Protein AF-B4QE42-F1 (afdb_monomer_lite)

Foldseek 3Di:
DPPLDDPVVVVCLVVQLLVQLVVVCVQCVPPPDPQRVDSVVSSVCSVCLLCVHPVNVDPPPCVPPDPVVVVSSVVSNVNSVVVNVVVVVSVVVVVPDDDDDDDQADPVSVVVVPAAEDEDCVVDVPPNPDPDDPLVCLLPPDLRHHYDDAPLSVVLQCQLAVQPPDRSDDDHNDDPDDDDDDDDDDPPPPCPVVVVVVVVVCVVVCVVVVVSVVVSVVCVVVVSGHRDDDPPPPDPDDCVVCVVVVVCVVVVVVVVVVVVVVVVVVVVVVVVVVVVVVPPDDDD

Structure (mmCIF, N/CA/C/O backbone):
data_AF-B4QE42-F1
#
_entry.id   AF-B4QE42-F1
#
loop_
_atom_site.group_PDB
_atom_site.id
_atom_site.type_symbol
_atom_site.label_atom_id
_atom_site.label_alt_id
_atom_site.label_comp_id
_atom_site.label_asym_id
_atom_site.label_entity_id
_atom_site.label_seq_id
_atom_site.pdbx_PDB_ins_code
_atom_site.Cartn_x
_atom_site.Cartn_y
_atom_site.Cartn_z
_atom_site.occupancy
_ato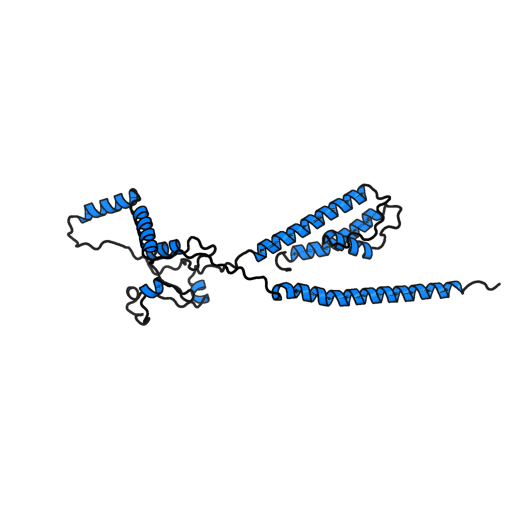m_site.B_iso_or_equiv
_atom_site.auth_seq_id
_atom_site.auth_comp_id
_atom_site.auth_asym_id
_atom_site.auth_atom_id
_atom_site.pdbx_PDB_model_num
ATOM 1 N N . MET A 1 1 ? -15.748 -1.601 9.351 1.00 65.06 1 MET A N 1
ATOM 2 C CA . MET A 1 1 ? -16.157 -1.458 10.772 1.00 65.06 1 MET A CA 1
ATOM 3 C C . MET A 1 1 ? -15.520 -2.477 11.722 1.00 65.06 1 MET A C 1
ATOM 5 O O . MET A 1 1 ? -14.708 -2.060 12.524 1.00 65.06 1 MET A O 1
ATOM 9 N N . VAL A 1 2 ? -15.825 -3.783 11.670 1.00 68.69 2 VAL A N 1
ATOM 10 C CA . VAL A 1 2 ? -15.310 -4.759 12.677 1.00 68.69 2 VAL A CA 1
ATOM 11 C C . VAL A 1 2 ? -13.941 -5.361 12.311 1.00 68.69 2 VAL A C 1
ATOM 13 O O . VAL A 1 2 ? -13.172 -5.766 13.180 1.00 68.69 2 VAL A O 1
ATOM 16 N N . TRP A 1 3 ? -13.638 -5.381 11.014 1.00 66.69 3 TRP A N 1
ATOM 17 C CA . TRP A 1 3 ? -12.450 -5.975 10.394 1.00 66.69 3 TRP A CA 1
ATOM 18 C C . TRP A 1 3 ? -11.070 -5.432 10.814 1.00 66.69 3 TRP A C 1
ATOM 20 O O . TRP A 1 3 ? -10.131 -6.226 10.776 1.00 66.69 3 TRP A O 1
ATOM 30 N N . PRO A 1 4 ? -10.895 -4.152 11.215 1.00 72.31 4 PRO A N 1
ATOM 31 C CA . PRO A 1 4 ? -9.574 -3.638 11.588 1.00 72.31 4 PRO A CA 1
ATOM 32 C C . PRO A 1 4 ? -8.968 -4.355 12.800 1.00 72.31 4 PRO A C 1
ATOM 34 O O . PRO A 1 4 ? -7.752 -4.473 12.902 1.00 72.31 4 PRO A O 1
ATOM 37 N N . LEU A 1 5 ? -9.805 -4.865 13.708 1.00 77.44 5 LEU A N 1
ATOM 38 C CA . LEU A 1 5 ? -9.355 -5.633 14.863 1.00 77.44 5 LEU A CA 1
ATOM 39 C C . LEU A 1 5 ? -9.473 -7.134 14.602 1.00 77.44 5 LEU A C 1
ATOM 41 O O . LEU A 1 5 ? -10.498 -7.639 14.143 1.00 77.44 5 LEU A O 1
ATOM 45 N N . SER A 1 6 ? -8.424 -7.865 14.977 1.00 82.25 6 SER A N 1
ATOM 46 C CA . SER A 1 6 ? -8.420 -9.323 14.906 1.00 82.25 6 SER A CA 1
ATOM 47 C C . SER A 1 6 ? -9.512 -9.931 15.788 1.00 82.25 6 SER A C 1
ATOM 49 O O . SER A 1 6 ? -9.833 -9.413 16.862 1.00 82.25 6 SER A O 1
ATOM 51 N N . LYS A 1 7 ? -10.038 -11.088 15.368 1.00 87.12 7 LYS A N 1
ATOM 52 C CA . LYS A 1 7 ? -11.064 -11.853 16.100 1.00 87.12 7 LYS A CA 1
ATOM 53 C C . LYS A 1 7 ? -10.670 -12.088 17.562 1.00 87.12 7 LYS A C 1
ATOM 55 O O . LYS A 1 7 ? -11.515 -11.990 18.443 1.00 87.12 7 LYS A O 1
ATOM 60 N N . TYR A 1 8 ? -9.381 -12.311 17.818 1.00 89.75 8 TYR A N 1
ATOM 61 C CA . TYR A 1 8 ? -8.851 -12.528 19.164 1.00 89.75 8 TYR A CA 1
ATOM 62 C C . TYR A 1 8 ? -8.999 -11.304 20.077 1.00 89.75 8 TYR A C 1
ATOM 64 O O . TYR A 1 8 ? -9.310 -11.444 21.258 1.00 89.75 8 TYR A O 1
ATOM 72 N N . ILE A 1 9 ? -8.829 -10.094 19.537 1.00 88.94 9 ILE A N 1
ATOM 73 C CA . ILE A 1 9 ? -8.960 -8.855 20.314 1.00 88.94 9 ILE A CA 1
ATOM 74 C C . ILE A 1 9 ? -10.418 -8.673 20.736 1.00 88.94 9 ILE A C 1
ATOM 76 O O . ILE A 1 9 ? -10.692 -8.407 21.904 1.00 88.94 9 ILE A O 1
ATOM 80 N N . TRP A 1 10 ? -11.359 -8.914 19.821 1.00 87.38 10 TRP A N 1
ATOM 81 C CA . TRP A 1 10 ? -12.788 -8.885 20.129 1.00 87.38 10 TRP A CA 1
ATOM 82 C C . TRP A 1 10 ? -13.184 -9.916 21.188 1.00 87.38 10 TRP A C 1
ATOM 84 O O . TRP A 1 10 ? -13.912 -9.580 22.123 1.00 87.38 10 TRP A O 1
ATOM 94 N N . THR A 1 11 ? -12.666 -11.146 21.104 1.00 89.88 11 THR A N 1
ATOM 95 C CA . THR A 1 11 ? -12.919 -12.161 22.139 1.00 89.88 11 THR A CA 1
ATOM 96 C C . THR A 1 11 ? -12.327 -11.766 23.490 1.00 89.88 11 THR A C 1
ATOM 98 O O . THR A 1 11 ? -12.979 -11.955 24.516 1.00 89.88 11 THR A O 1
ATOM 101 N N . CYS A 1 12 ? -11.137 -11.158 23.508 1.00 90.62 12 CYS A N 1
ATOM 102 C CA . CYS A 1 12 ? -10.515 -10.658 24.732 1.00 90.62 12 CYS A CA 1
ATOM 103 C C . CYS A 1 12 ? -11.299 -9.491 25.342 1.00 90.62 12 CYS A C 1
ATOM 105 O O . CYS A 1 12 ? -11.458 -9.457 26.557 1.00 90.62 12 CYS A O 1
ATOM 107 N N . LEU A 1 13 ? -11.826 -8.566 24.533 1.00 88.94 13 LEU A N 1
ATOM 108 C CA . LEU A 1 13 ? -12.678 -7.475 25.018 1.00 88.94 13 LEU A CA 1
ATOM 109 C C . LEU A 1 13 ? -13.973 -8.017 25.628 1.00 88.94 13 LEU A C 1
ATOM 111 O O . LEU A 1 13 ? -14.342 -7.625 26.734 1.00 88.94 13 LEU A O 1
ATOM 115 N N . PHE A 1 14 ? -14.623 -8.968 24.953 1.00 90.44 14 PHE A N 1
ATOM 116 C CA . PHE A 1 14 ? -15.838 -9.603 25.456 1.00 90.44 14 PHE A CA 1
ATOM 117 C C . PHE A 1 14 ? -15.589 -10.328 26.785 1.00 90.44 14 PHE A C 1
ATOM 119 O O . PHE A 1 14 ? -16.249 -10.025 27.775 1.00 90.44 14 PHE A O 1
ATOM 126 N N . LEU A 1 15 ? -14.587 -11.208 26.862 1.00 92.25 15 LEU A N 1
ATOM 127 C CA . LEU A 1 15 ? -14.216 -11.887 28.112 1.00 92.25 15 LEU A CA 1
ATOM 128 C C . LEU A 1 15 ? -13.753 -10.894 29.194 1.00 92.25 15 LEU A C 1
ATOM 130 O O . LEU A 1 15 ? -14.085 -11.047 30.372 1.00 92.25 15 LEU A O 1
ATOM 134 N N . GLY A 1 16 ? -13.053 -9.835 28.785 1.00 90.19 16 GLY A N 1
ATOM 135 C CA . GLY 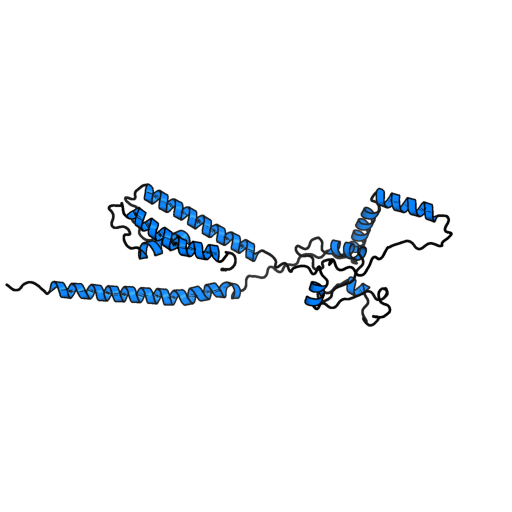A 1 16 ? -12.593 -8.743 29.634 1.00 90.19 16 GLY A CA 1
ATOM 136 C C . GLY A 1 16 ? -13.733 -8.015 30.345 1.00 90.19 16 GLY A C 1
ATOM 137 O O . GLY A 1 16 ? -13.598 -7.707 31.527 1.00 90.19 16 GLY A O 1
ATOM 138 N N . THR A 1 17 ? -14.883 -7.810 29.693 1.00 90.50 17 THR A N 1
ATOM 139 C CA . THR A 1 17 ? -16.051 -7.178 30.343 1.00 90.50 17 THR A CA 1
ATOM 140 C C . THR A 1 17 ? -16.559 -7.983 31.542 1.00 90.50 17 THR A C 1
ATOM 142 O O . THR A 1 17 ? -16.811 -7.409 32.605 1.00 90.50 17 THR A O 1
ATOM 145 N N . PHE A 1 18 ? -16.630 -9.314 31.432 1.00 91.62 18 PHE A N 1
ATOM 146 C CA . PHE A 1 18 ? -17.050 -10.178 32.539 1.00 91.62 18 PHE A CA 1
ATOM 147 C C . PHE A 1 18 ? -16.004 -10.233 33.651 1.00 91.62 18 PHE A C 1
ATOM 149 O O . PHE A 1 18 ? -16.362 -10.231 34.832 1.00 91.62 18 PHE A O 1
ATOM 156 N N . TYR A 1 19 ? -14.722 -10.240 33.283 1.00 91.50 19 TYR A N 1
ATOM 157 C CA . TYR A 1 19 ? -13.616 -10.194 34.234 1.00 91.50 19 TYR A CA 1
ATOM 158 C C . TYR A 1 19 ? -13.615 -8.890 35.043 1.00 91.50 19 TYR A C 1
ATOM 160 O O . TYR A 1 19 ? -13.584 -8.922 36.274 1.00 91.50 19 TYR A O 1
ATOM 168 N N . VAL A 1 20 ? -13.748 -7.738 34.379 1.00 89.88 20 VAL A N 1
ATOM 169 C CA . VAL A 1 20 ? -13.838 -6.431 35.046 1.00 89.88 20 VAL A CA 1
ATOM 170 C C . VAL A 1 20 ? -15.084 -6.353 35.932 1.00 89.88 20 VAL A C 1
ATOM 172 O O . VAL A 1 20 ? -14.999 -5.846 37.048 1.00 89.88 20 VAL A O 1
ATOM 175 N N . ALA A 1 21 ? -16.218 -6.921 35.513 1.00 88.31 21 ALA A N 1
ATOM 176 C CA . ALA A 1 21 ? -17.418 -6.992 36.348 1.00 88.31 21 ALA A CA 1
ATOM 177 C C . ALA A 1 21 ? -17.213 -7.818 37.636 1.00 88.31 21 ALA A C 1
ATOM 179 O O . ALA A 1 21 ? -17.718 -7.446 38.703 1.00 88.31 21 ALA A O 1
ATOM 180 N N . LEU A 1 22 ? -16.451 -8.919 37.563 1.00 89.06 22 LEU A N 1
ATOM 181 C CA . LEU A 1 22 ? -16.055 -9.708 38.736 1.00 89.06 22 LEU A CA 1
ATOM 182 C C . LEU A 1 22 ? -15.102 -8.926 39.647 1.00 89.06 22 LEU A C 1
ATOM 184 O O . LEU A 1 22 ? -15.300 -8.908 40.863 1.00 89.06 22 LEU A O 1
ATOM 188 N N . LEU A 1 23 ? -14.117 -8.229 39.075 1.00 87.50 23 LEU A N 1
ATOM 189 C CA . LEU A 1 23 ? -13.201 -7.382 39.839 1.00 87.50 23 LEU A CA 1
ATOM 190 C C . LEU A 1 23 ? -13.931 -6.234 40.535 1.00 87.50 23 LEU A C 1
ATOM 192 O O . LEU A 1 23 ? -13.692 -5.998 41.716 1.00 87.50 23 LEU A O 1
ATOM 196 N N . LEU A 1 24 ? -14.872 -5.574 39.856 1.00 84.19 24 LEU A N 1
ATOM 197 C CA . LEU A 1 24 ? -15.718 -4.542 40.457 1.00 84.19 24 LEU A CA 1
ATOM 198 C C . LEU A 1 24 ? -16.484 -5.097 41.662 1.00 84.19 24 LEU A C 1
ATOM 200 O O . LEU A 1 24 ? -16.503 -4.463 42.715 1.00 84.19 24 LEU A O 1
ATOM 204 N N . ARG A 1 25 ? -17.034 -6.313 41.561 1.00 84.19 25 ARG A N 1
ATOM 205 C CA . ARG A 1 25 ? -17.691 -6.980 42.696 1.00 84.19 25 ARG A CA 1
ATOM 206 C C . ARG A 1 25 ? -16.722 -7.243 43.854 1.00 84.19 25 ARG A C 1
ATOM 208 O O . ARG A 1 25 ? -17.103 -7.049 45.004 1.00 84.19 25 ARG A O 1
ATOM 215 N N . TYR A 1 26 ? -15.492 -7.669 43.570 1.00 84.12 26 TYR A N 1
ATOM 216 C CA . TYR A 1 26 ? -14.469 -7.917 44.592 1.00 84.12 26 TYR A CA 1
ATOM 217 C C . TYR A 1 26 ? -13.996 -6.627 45.278 1.00 84.12 26 TYR A C 1
ATOM 219 O O . TYR A 1 26 ? -13.806 -6.594 46.492 1.00 84.12 26 TYR A O 1
ATOM 227 N N . VAL A 1 27 ? -13.839 -5.549 44.511 1.00 81.38 27 VAL A N 1
ATOM 228 C CA . VAL A 1 27 ? -13.402 -4.239 45.007 1.00 81.38 27 VAL A CA 1
ATOM 229 C C . VAL A 1 27 ? -14.448 -3.626 45.944 1.00 81.38 27 VAL A C 1
ATOM 231 O O . VAL A 1 27 ? -14.083 -3.166 47.024 1.00 81.38 27 VAL A O 1
ATOM 234 N N . HIS A 1 28 ? -15.736 -3.709 45.595 1.00 77.62 28 HIS A N 1
ATOM 235 C CA . HIS A 1 28 ? -16.829 -3.180 46.425 1.00 77.62 28 HIS A CA 1
ATOM 236 C C . HIS A 1 28 ? -17.250 -4.130 47.561 1.00 77.62 28 HIS A C 1
ATOM 238 O O . HIS A 1 28 ? -18.004 -3.726 48.439 1.00 77.62 28 HIS A O 1
ATOM 244 N N . TRP A 1 29 ? -16.751 -5.375 47.607 1.00 74.38 29 TRP A N 1
ATOM 245 C CA . TRP A 1 29 ? -17.082 -6.339 48.672 1.00 74.38 29 TRP A CA 1
ATOM 246 C C . TRP A 1 29 ? -16.715 -5.841 50.076 1.00 74.38 29 TRP A C 1
ATOM 248 O O . TRP A 1 29 ? -17.353 -6.216 51.056 1.00 74.38 29 TRP A O 1
ATOM 258 N N . ARG A 1 30 ? -15.669 -5.014 50.176 1.00 68.69 30 ARG A N 1
ATOM 259 C CA . ARG A 1 30 ? -15.129 -4.520 51.449 1.00 68.69 30 ARG A CA 1
ATOM 260 C C . ARG A 1 30 ? -15.650 -3.131 51.827 1.00 68.69 30 ARG A C 1
ATOM 262 O O . ARG A 1 30 ? -15.284 -2.628 52.885 1.00 68.69 30 ARG A O 1
ATOM 269 N N . GLU A 1 31 ? -16.467 -2.509 50.979 1.00 69.94 31 GLU A N 1
ATOM 270 C CA . GLU A 1 31 ? -17.030 -1.190 51.257 1.00 69.94 31 GLU A CA 1
ATOM 271 C C . GLU A 1 31 ? -18.352 -1.312 52.036 1.00 69.94 31 GLU A C 1
ATOM 273 O O . GLU A 1 31 ? -19.200 -2.134 51.691 1.00 69.94 31 GLU A O 1
ATOM 278 N N . PRO A 1 32 ? -18.569 -0.485 53.077 1.00 57.84 32 PRO A N 1
ATOM 279 C CA . PRO A 1 32 ? -19.779 -0.534 53.904 1.00 57.84 32 PRO A CA 1
ATOM 280 C C . PRO A 1 32 ? -21.029 0.024 53.196 1.00 57.84 32 PRO A C 1
ATOM 282 O O . PRO A 1 32 ? -22.126 -0.011 53.749 1.00 57.84 32 PRO A O 1
ATOM 285 N N . GLY A 1 33 ? -20.887 0.561 51.980 1.00 59.06 33 GLY A N 1
ATOM 286 C CA . GLY A 1 33 ? -21.998 1.066 51.182 1.00 59.06 33 GLY A CA 1
ATOM 287 C C . GLY A 1 33 ? -22.659 -0.033 50.349 1.00 59.06 33 GLY A C 1
ATOM 288 O O . GLY A 1 33 ? -21.985 -0.800 49.674 1.00 59.06 33 GLY A O 1
ATOM 289 N N . ASN A 1 34 ? -23.994 -0.033 50.273 1.00 55.81 34 ASN A N 1
ATOM 290 C CA . ASN A 1 34 ? -24.806 -0.875 49.368 1.00 55.81 34 ASN A CA 1
ATOM 291 C C . ASN A 1 34 ? -24.538 -0.648 47.856 1.00 55.81 34 ASN A C 1
ATOM 293 O O . ASN A 1 34 ? -25.311 -1.085 46.995 1.00 55.81 34 ASN A O 1
ATOM 297 N N . ALA A 1 35 ? -23.476 0.072 47.501 1.00 54.91 35 ALA A N 1
ATOM 298 C CA . ALA A 1 35 ? -23.105 0.361 46.135 1.00 54.91 35 ALA A CA 1
ATOM 299 C C . ALA A 1 35 ? -22.540 -0.912 45.488 1.00 54.91 35 ALA A C 1
ATOM 301 O O . ALA A 1 35 ? -21.374 -1.245 45.643 1.00 54.91 35 ALA A O 1
ATOM 302 N N . THR A 1 36 ? -23.386 -1.586 44.701 1.00 59.50 36 THR A N 1
ATOM 303 C CA . THR A 1 36 ? -23.008 -2.553 43.646 1.00 59.50 36 THR A CA 1
ATOM 304 C C . THR A 1 36 ? -22.785 -4.029 44.024 1.00 59.50 36 THR A C 1
ATOM 306 O O . THR A 1 36 ? -21.959 -4.728 43.439 1.00 59.50 36 THR A O 1
ATOM 309 N N . ARG A 1 37 ? -23.621 -4.594 44.908 1.00 62.56 37 ARG A N 1
ATOM 310 C CA . ARG A 1 37 ? -23.616 -6.058 45.147 1.00 62.56 37 ARG A CA 1
ATOM 311 C C . ARG A 1 37 ? -24.111 -6.891 43.946 1.00 62.56 37 ARG A C 1
ATOM 313 O O . ARG A 1 37 ? -23.815 -8.082 43.868 1.00 62.56 37 ARG A O 1
ATOM 320 N N . SER A 1 38 ? -24.865 -6.287 43.019 1.00 76.81 38 SER A N 1
ATOM 321 C CA . SER A 1 38 ? -25.423 -6.983 41.849 1.00 76.81 38 SER A CA 1
ATOM 322 C C . SER A 1 38 ? -24.408 -7.121 40.715 1.00 76.81 38 SER A C 1
ATOM 324 O O . SER A 1 38 ? -23.911 -6.126 40.190 1.00 76.81 38 SER A O 1
ATOM 326 N N . TYR A 1 39 ? -24.164 -8.361 40.287 1.00 81.12 39 TYR A N 1
ATOM 327 C CA . TYR A 1 39 ? -23.252 -8.673 39.187 1.00 81.12 39 TYR A CA 1
ATOM 328 C C . TYR A 1 39 ? -23.705 -8.075 37.846 1.00 81.12 39 TYR A C 1
ATOM 330 O O . TYR A 1 39 ? -22.889 -7.514 37.124 1.00 81.12 39 TYR A O 1
ATOM 338 N N . THR A 1 40 ? -25.004 -8.115 37.534 1.00 83.38 40 THR A N 1
ATOM 339 C CA . THR A 1 40 ? -25.542 -7.611 36.254 1.00 83.38 40 THR A CA 1
ATOM 340 C C . THR A 1 40 ? -25.305 -6.115 36.075 1.00 83.38 40 THR A C 1
ATOM 342 O O . THR A 1 40 ? -24.963 -5.652 34.989 1.00 83.38 40 THR A O 1
ATOM 345 N N . ARG A 1 41 ? -25.405 -5.355 37.169 1.00 80.69 41 ARG A N 1
ATOM 346 C CA . ARG A 1 41 ? -25.133 -3.917 37.169 1.00 80.69 41 ARG A CA 1
ATOM 347 C C . ARG A 1 41 ? -23.646 -3.633 36.950 1.00 80.69 41 ARG A C 1
ATOM 349 O O . ARG A 1 41 ? -23.307 -2.706 36.224 1.00 80.69 41 ARG A O 1
ATOM 356 N N . ASN A 1 42 ? -22.771 -4.471 37.504 1.00 85.25 42 ASN A N 1
ATOM 357 C CA . ASN A 1 42 ? -21.324 -4.361 37.306 1.00 85.25 42 ASN A CA 1
ATOM 358 C C . ASN A 1 42 ? -20.903 -4.699 35.877 1.00 85.25 42 ASN A C 1
ATOM 360 O O . ASN A 1 42 ? -19.965 -4.087 35.381 1.00 85.25 42 ASN A O 1
ATOM 364 N N . VAL A 1 43 ? -21.610 -5.608 35.197 1.00 87.88 43 VAL A N 1
ATOM 365 C CA . VAL A 1 43 ? -21.394 -5.884 33.766 1.00 87.88 43 VAL A CA 1
ATOM 366 C C . VAL A 1 43 ? -21.733 -4.658 32.916 1.00 87.88 43 VAL A C 1
ATOM 368 O O . VAL A 1 43 ? -20.928 -4.266 32.077 1.00 87.88 43 VAL A O 1
ATOM 371 N N . LEU A 1 44 ? -22.867 -3.999 33.175 1.00 85.75 44 LEU A N 1
ATOM 372 C CA . LEU A 1 44 ? -23.238 -2.747 32.498 1.00 85.75 44 LEU A CA 1
ATOM 373 C C . LEU A 1 44 ? -22.203 -1.637 32.728 1.00 85.75 44 LEU A C 1
ATOM 375 O O . LEU A 1 44 ? -21.791 -0.974 31.778 1.00 85.75 44 LEU A O 1
ATOM 379 N N . HIS A 1 45 ? -21.735 -1.472 33.968 1.00 82.94 45 HIS A N 1
ATOM 380 C CA . HIS A 1 45 ? -20.685 -0.503 34.292 1.00 82.94 45 HIS A CA 1
ATOM 381 C C . HIS A 1 45 ? -19.349 -0.837 33.611 1.00 82.94 45 HIS A C 1
ATOM 383 O O . HIS A 1 45 ? -18.713 0.054 33.052 1.00 82.94 45 HIS A O 1
ATOM 389 N N . ALA A 1 46 ? -18.936 -2.108 33.619 1.00 87.31 46 ALA A N 1
ATOM 390 C CA . ALA A 1 46 ? -17.716 -2.557 32.956 1.00 87.31 46 ALA A CA 1
ATOM 391 C C . ALA A 1 46 ? -17.775 -2.309 31.442 1.00 87.31 46 ALA A C 1
ATOM 393 O O . ALA A 1 46 ? -16.818 -1.791 30.875 1.00 87.31 46 ALA A O 1
ATOM 394 N N . MET A 1 47 ? -18.912 -2.612 30.806 1.00 87.88 47 MET A N 1
ATOM 395 C CA . MET A 1 47 ? -19.137 -2.345 29.385 1.00 87.88 47 MET A CA 1
ATOM 396 C C . MET A 1 47 ? -19.052 -0.846 29.074 1.00 87.88 47 MET A C 1
ATOM 398 O O . MET A 1 47 ? -18.335 -0.444 28.161 1.00 87.88 47 MET A O 1
ATOM 402 N N . ALA A 1 48 ? -19.732 -0.010 29.865 1.00 86.06 48 ALA A N 1
ATOM 403 C CA . ALA A 1 48 ? -19.761 1.434 29.651 1.00 86.06 48 ALA A CA 1
ATOM 404 C C . ALA A 1 48 ? -18.373 2.085 29.773 1.00 86.06 48 ALA A C 1
ATOM 406 O O . ALA A 1 48 ? -18.061 2.983 28.990 1.00 86.06 48 ALA A O 1
ATOM 407 N N . LEU A 1 49 ? -17.556 1.623 30.728 1.00 84.62 49 LEU A N 1
ATOM 408 C CA . LEU A 1 49 ? -16.191 2.107 30.959 1.00 84.62 49 LEU A CA 1
ATOM 409 C C . LEU A 1 49 ? -15.214 1.624 29.883 1.00 84.62 49 LEU A C 1
ATOM 411 O O . LEU A 1 49 ? -14.432 2.420 29.369 1.00 84.62 49 LEU A O 1
ATOM 415 N N . LEU A 1 50 ? -15.276 0.340 29.516 1.00 85.75 50 LEU A N 1
ATOM 416 C CA . LEU A 1 50 ? -14.388 -0.238 28.504 1.00 85.75 50 LEU A CA 1
ATOM 417 C C . LEU A 1 50 ? -14.644 0.336 27.108 1.00 85.75 50 LEU A C 1
ATOM 419 O O . LEU A 1 50 ? -13.694 0.557 26.366 1.00 85.75 50 LEU A O 1
ATOM 423 N N . MET A 1 51 ? -15.907 0.607 26.767 1.00 83.88 51 MET A N 1
ATOM 424 C CA . MET A 1 51 ? -16.291 1.214 25.486 1.00 83.88 51 MET A CA 1
ATOM 425 C C . MET A 1 51 ? -16.220 2.748 25.486 1.00 83.88 51 MET A C 1
ATOM 427 O O . MET A 1 51 ? -16.621 3.362 24.501 1.00 83.88 51 MET A O 1
ATOM 431 N N . PHE A 1 52 ? -15.776 3.370 26.587 1.00 83.88 52 PHE A N 1
ATOM 432 C CA . PHE A 1 52 ? -15.713 4.827 26.740 1.00 83.88 52 PHE A CA 1
ATOM 433 C C . PHE A 1 52 ? -17.039 5.533 26.373 1.00 83.88 52 PHE A C 1
ATOM 435 O O . PHE A 1 52 ? -17.076 6.560 25.698 1.00 83.88 52 PHE A O 1
ATOM 442 N N . SER A 1 53 ? -18.167 4.943 26.781 1.00 81.12 53 SER A N 1
ATOM 443 C CA . SER A 1 53 ? -19.499 5.429 26.404 1.00 81.12 53 SER A CA 1
ATOM 444 C C . SER A 1 53 ? -19.955 6.616 27.263 1.00 81.12 53 SER A C 1
ATOM 446 O O . SER A 1 53 ? -19.644 6.700 28.453 1.00 81.12 53 SER A O 1
ATOM 448 N N . ALA A 1 54 ? -20.797 7.490 26.698 1.00 66.31 54 ALA A N 1
ATOM 449 C CA . ALA A 1 54 ? -21.382 8.638 27.406 1.00 66.31 54 ALA A CA 1
ATOM 450 C C . ALA A 1 54 ? -22.236 8.251 28.637 1.00 66.31 54 ALA A C 1
ATOM 452 O O . ALA A 1 54 ? -22.448 9.067 29.533 1.00 66.31 54 ALA A O 1
ATOM 453 N N . ASN A 1 55 ? -22.670 6.988 28.732 1.00 67.06 55 ASN A N 1
ATOM 454 C CA . ASN A 1 55 ? -23.431 6.450 29.865 1.00 67.06 55 ASN A CA 1
ATOM 455 C C . ASN A 1 55 ? -22.565 6.116 31.097 1.00 67.06 55 ASN A C 1
ATOM 457 O O . ASN A 1 55 ? -23.061 5.535 32.064 1.00 67.06 55 ASN A O 1
ATOM 461 N N . MET A 1 56 ? -21.285 6.508 31.109 1.00 63.69 56 MET A N 1
ATOM 462 C CA . MET A 1 56 ? -20.399 6.369 32.270 1.00 63.69 56 MET A CA 1
ATOM 463 C C . MET A 1 56 ? -20.926 7.087 33.531 1.00 63.69 56 MET A C 1
ATOM 465 O O . MET A 1 56 ? -20.583 6.692 34.642 1.00 63.69 56 MET A O 1
ATOM 469 N N . ASN A 1 57 ? -21.810 8.083 33.391 1.00 58.97 57 ASN A N 1
ATOM 470 C CA . ASN A 1 57 ? -22.377 8.863 34.503 1.00 58.97 57 ASN A CA 1
ATOM 471 C C . ASN A 1 57 ? -23.462 8.128 35.327 1.00 58.97 57 ASN A C 1
ATOM 473 O O . ASN A 1 57 ? -24.285 8.742 36.008 1.00 58.97 57 ASN A O 1
ATOM 477 N N . MET A 1 58 ? -23.522 6.800 35.261 1.00 59.03 58 MET A N 1
ATOM 478 C CA . MET A 1 58 ? -24.466 6.038 36.067 1.00 59.03 58 MET A CA 1
ATOM 479 C C . MET A 1 58 ? -24.139 6.245 37.551 1.00 59.03 58 MET A C 1
ATOM 481 O O . MET A 1 58 ? -22.991 6.093 37.954 1.00 59.03 58 MET A O 1
ATOM 485 N N . SER A 1 59 ? -25.153 6.620 38.339 1.00 54.88 59 SER A N 1
ATOM 486 C CA . SER A 1 59 ? -25.090 7.220 39.682 1.00 54.88 59 SER A CA 1
ATOM 487 C C . SER A 1 59 ? -24.373 6.381 40.758 1.00 54.88 59 SER A C 1
ATOM 489 O O . SER A 1 59 ? -24.973 5.944 41.748 1.00 54.88 59 SER A O 1
ATOM 491 N N . VAL A 1 60 ? -23.082 6.127 40.592 1.00 61.22 60 VAL A N 1
ATOM 492 C CA . VAL A 1 60 ? -22.216 5.624 41.648 1.00 61.22 60 VAL A CA 1
ATOM 493 C C . VAL A 1 60 ? -21.905 6.837 42.509 1.00 61.22 60 VAL A C 1
ATOM 495 O O . VAL A 1 60 ? -21.153 7.727 42.126 1.00 61.22 60 VAL A O 1
ATOM 498 N N . LYS A 1 61 ? -22.553 6.927 43.670 1.00 58.72 61 LYS A N 1
ATOM 499 C CA . LYS A 1 61 ? -22.251 7.972 44.649 1.00 58.72 61 LYS A CA 1
ATOM 500 C C . LYS A 1 61 ? -20.873 7.672 45.253 1.00 58.72 61 LYS A C 1
ATOM 502 O O . LYS A 1 61 ? -20.803 7.106 46.338 1.00 58.72 61 LYS A O 1
ATOM 507 N N . LEU A 1 62 ? -19.786 8.075 44.587 1.00 62.97 62 LEU A N 1
ATOM 508 C CA . LEU A 1 62 ? -18.400 7.994 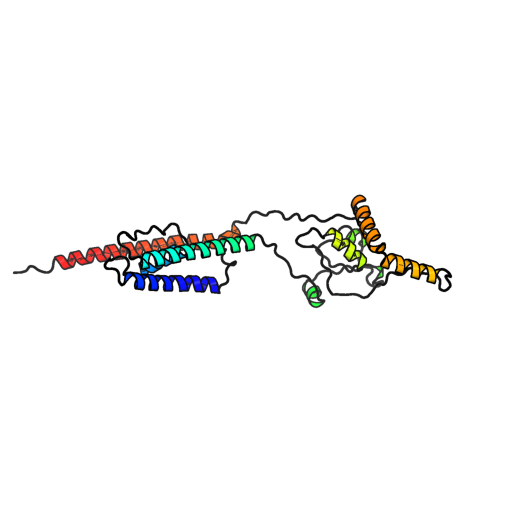45.090 1.00 62.97 62 LEU A CA 1
ATOM 509 C C . LEU A 1 62 ? -18.126 8.970 46.259 1.00 62.97 62 LEU A C 1
ATOM 511 O O . LEU A 1 62 ? -16.996 9.386 46.488 1.00 62.97 62 LEU A O 1
ATOM 515 N N . LYS A 1 63 ? -19.153 9.354 47.028 1.00 57.12 63 LYS A N 1
ATOM 516 C CA . LYS A 1 63 ? -19.060 10.398 48.059 1.00 57.12 63 LYS A CA 1
ATOM 517 C C . LYS A 1 63 ? -18.176 9.983 49.249 1.00 57.12 63 LYS A C 1
ATOM 519 O O . LYS A 1 63 ? -17.650 10.849 49.933 1.00 57.12 63 LYS A O 1
ATOM 524 N N . HIS A 1 64 ? -17.990 8.674 49.453 1.00 61.97 64 HIS A N 1
ATOM 525 C CA . HIS A 1 64 ? -17.121 8.079 50.479 1.00 61.97 64 HIS A CA 1
ATOM 526 C C . HIS A 1 64 ? -16.360 6.851 49.937 1.00 61.97 64 HIS A C 1
ATOM 528 O O . HIS A 1 64 ? -16.341 5.801 50.574 1.00 61.97 64 HIS A O 1
ATOM 534 N N . ALA A 1 65 ? -15.800 6.947 48.728 1.00 69.19 65 ALA A N 1
ATOM 535 C CA . ALA A 1 65 ? -15.065 5.836 48.120 1.00 69.19 65 ALA A CA 1
ATOM 536 C C . ALA A 1 65 ? -13.649 5.702 48.704 1.00 69.19 65 ALA A C 1
ATOM 538 O O . ALA A 1 65 ? -12.964 6.700 48.940 1.00 69.19 65 ALA A O 1
ATOM 539 N N . SER A 1 66 ? -13.186 4.465 48.903 1.00 78.62 66 SER A N 1
ATOM 540 C CA . SER A 1 66 ? -11.790 4.216 49.277 1.00 78.62 66 SER A CA 1
ATOM 541 C C . SER A 1 66 ? -10.843 4.629 48.141 1.00 78.62 66 SER A C 1
ATOM 543 O O . SER A 1 66 ? -11.163 4.462 46.962 1.00 78.62 66 SER A O 1
ATOM 545 N N . ILE A 1 67 ? -9.632 5.089 48.477 1.00 81.94 67 ILE A N 1
ATOM 546 C CA . ILE A 1 67 ? -8.573 5.432 47.505 1.00 81.94 67 ILE A CA 1
ATOM 547 C C . ILE A 1 67 ? -8.341 4.288 46.504 1.00 81.94 67 ILE A C 1
ATOM 549 O O . ILE A 1 67 ? -8.156 4.529 45.313 1.00 81.94 67 ILE A O 1
ATOM 553 N N . ARG A 1 68 ? -8.430 3.032 46.961 1.00 82.50 68 ARG A N 1
ATOM 554 C CA . ARG A 1 68 ? -8.305 1.843 46.105 1.00 82.50 68 ARG A CA 1
ATOM 555 C C . ARG A 1 68 ? -9.336 1.820 44.973 1.00 82.50 68 ARG A C 1
ATOM 557 O O . ARG A 1 68 ? -9.003 1.442 43.854 1.00 82.50 68 ARG A O 1
ATOM 564 N N . VAL A 1 69 ? -10.576 2.199 45.269 1.00 81.50 69 VAL A N 1
ATOM 565 C CA . VAL A 1 69 ? -11.683 2.212 44.305 1.00 81.50 69 VAL A CA 1
ATOM 566 C C . VAL A 1 69 ? -11.485 3.333 43.297 1.00 81.50 69 VAL A C 1
ATOM 568 O O . VAL A 1 69 ? -11.618 3.101 42.099 1.00 81.50 69 VAL A O 1
ATOM 571 N N . ILE A 1 70 ? -11.062 4.510 43.764 1.00 82.81 70 ILE A N 1
ATOM 572 C CA . ILE A 1 70 ? -10.735 5.648 42.899 1.00 82.81 70 ILE A CA 1
ATOM 573 C C . ILE A 1 70 ? -9.615 5.271 41.922 1.00 82.81 70 ILE A C 1
ATOM 575 O O . ILE A 1 70 ? -9.801 5.423 40.720 1.00 82.81 70 ILE A O 1
ATOM 579 N N . ILE A 1 71 ? -8.504 4.705 42.409 1.00 87.25 71 ILE A N 1
ATOM 580 C CA . ILE A 1 71 ? -7.386 4.256 41.559 1.00 87.25 71 ILE A CA 1
ATOM 581 C C . ILE A 1 71 ? -7.846 3.199 40.545 1.00 87.25 71 ILE A C 1
ATOM 583 O O . ILE A 1 71 ? -7.447 3.223 39.385 1.00 87.25 71 ILE A O 1
ATOM 587 N N . PHE A 1 72 ? -8.699 2.262 40.959 1.00 88.00 72 PHE A N 1
ATOM 588 C CA . PHE A 1 72 ? -9.197 1.228 40.056 1.00 88.00 72 PHE A CA 1
ATOM 589 C C . PHE A 1 72 ? -10.061 1.809 38.926 1.00 88.00 72 PHE A C 1
ATOM 591 O O . PHE A 1 72 ? -9.863 1.465 37.760 1.00 88.00 72 PHE A O 1
ATOM 598 N N . TYR A 1 73 ? -10.984 2.721 39.247 1.00 85.31 73 TYR A N 1
ATOM 599 C CA . TYR A 1 73 ? -11.811 3.387 38.241 1.00 85.31 73 TYR A CA 1
ATOM 600 C C . TYR A 1 73 ? -10.996 4.311 37.325 1.00 85.31 73 TYR A C 1
ATOM 602 O O . TYR A 1 73 ? -11.271 4.342 36.127 1.00 85.31 73 TYR A O 1
ATOM 610 N N . THR A 1 74 ? -9.978 5.018 37.833 1.00 86.38 74 THR A N 1
ATOM 611 C CA . THR A 1 74 ? -9.112 5.857 36.985 1.00 86.38 74 THR A CA 1
ATOM 612 C C . THR A 1 74 ? -8.273 5.017 36.024 1.00 86.38 74 THR A C 1
ATOM 614 O O . THR A 1 74 ? -8.182 5.363 34.848 1.00 86.38 74 THR A O 1
ATOM 617 N N . LEU A 1 75 ? -7.727 3.880 36.471 1.00 90.25 75 LEU A N 1
ATOM 618 C CA . LEU A 1 75 ? -7.015 2.944 35.595 1.00 90.25 75 LEU A CA 1
ATOM 619 C C . LEU A 1 75 ? -7.931 2.364 34.512 1.00 90.25 75 LEU A C 1
ATOM 621 O O . LEU A 1 75 ? -7.543 2.322 33.346 1.00 90.25 75 LEU A O 1
ATOM 625 N N . LEU A 1 76 ? -9.156 1.960 34.870 1.00 88.50 76 LEU A N 1
ATOM 626 C CA . LEU A 1 76 ? -10.140 1.476 33.896 1.00 88.50 76 LEU A CA 1
ATOM 627 C C . LEU A 1 76 ? -10.528 2.548 32.877 1.00 88.50 76 LEU A C 1
ATOM 629 O O . LEU A 1 76 ? -10.663 2.240 31.696 1.00 88.50 76 LEU A O 1
ATOM 633 N N . TYR A 1 77 ? -10.679 3.796 33.319 1.00 87.69 77 TYR A N 1
ATOM 634 C CA . TYR A 1 77 ? -10.972 4.922 32.438 1.00 87.69 77 TYR A CA 1
ATOM 635 C C . TYR A 1 77 ? -9.838 5.175 31.437 1.00 87.69 77 TYR A C 1
ATOM 637 O O . TYR A 1 77 ? -10.086 5.262 30.235 1.00 87.69 77 TYR A O 1
ATOM 645 N N . ILE A 1 78 ? -8.587 5.226 31.912 1.00 91.06 78 ILE A N 1
ATOM 646 C CA . ILE A 1 78 ? -7.405 5.382 31.049 1.00 91.06 78 ILE A CA 1
ATOM 647 C C . ILE A 1 78 ? -7.318 4.217 30.056 1.00 91.06 78 ILE A C 1
ATOM 649 O O . ILE A 1 78 ? -7.067 4.429 28.871 1.00 91.06 78 ILE A O 1
ATOM 653 N N . PHE A 1 79 ? -7.574 2.990 30.510 1.00 91.06 79 PHE A N 1
ATOM 654 C CA . PHE A 1 79 ? -7.566 1.813 29.648 1.00 91.06 79 PHE A CA 1
ATOM 655 C C . PHE A 1 79 ? -8.647 1.874 28.556 1.00 91.06 79 PHE A C 1
ATOM 657 O O . PHE A 1 79 ? -8.336 1.661 27.384 1.00 91.06 79 PHE A O 1
ATOM 664 N N . GLY A 1 80 ? -9.890 2.229 28.905 1.00 90.00 80 GLY A N 1
ATOM 665 C CA . GLY A 1 80 ? -10.977 2.422 27.936 1.00 90.00 80 GLY A CA 1
ATOM 666 C C . GLY A 1 80 ? -10.676 3.530 26.919 1.00 90.00 80 GLY A C 1
ATOM 667 O O . GLY A 1 80 ? -10.931 3.366 25.722 1.00 90.00 80 GLY A O 1
ATOM 668 N N . PHE A 1 81 ? -10.049 4.626 27.364 1.00 90.88 81 PHE A N 1
ATOM 669 C CA . PHE A 1 81 ? -9.585 5.703 26.487 1.00 90.88 81 PHE A CA 1
ATOM 670 C C . PHE A 1 81 ? -8.536 5.214 25.478 1.00 90.88 81 PHE A C 1
ATOM 672 O O . PHE A 1 81 ? -8.667 5.473 24.280 1.00 90.88 81 PHE A O 1
ATOM 679 N N . ILE A 1 82 ? -7.517 4.479 25.936 1.00 92.56 82 ILE A N 1
ATOM 680 C CA . ILE A 1 82 ? -6.462 3.940 25.063 1.00 92.56 82 ILE A CA 1
ATOM 681 C C . ILE A 1 82 ? -7.057 2.970 24.038 1.00 92.56 82 ILE A C 1
ATOM 683 O O . ILE A 1 82 ? -6.762 3.093 22.851 1.00 92.56 82 ILE A O 1
ATOM 687 N N . LEU A 1 83 ? -7.923 2.046 24.466 1.00 89.88 83 LEU A N 1
ATOM 688 C CA . LEU A 1 83 ? -8.568 1.081 23.570 1.00 89.88 83 LEU A CA 1
ATOM 689 C C . LEU A 1 83 ? -9.396 1.759 22.474 1.00 89.88 83 LEU A C 1
ATOM 691 O O . LEU A 1 83 ? -9.303 1.381 21.306 1.00 89.88 83 LEU A O 1
ATOM 695 N N . THR A 1 84 ? -10.178 2.776 22.839 1.00 89.56 84 THR A N 1
ATOM 696 C CA . THR A 1 84 ? -11.041 3.493 21.891 1.00 89.56 84 THR A CA 1
ATOM 697 C C . THR A 1 84 ? -10.213 4.268 20.865 1.00 89.56 84 THR A C 1
ATOM 699 O O . THR A 1 84 ? -10.481 4.182 19.666 1.00 89.56 84 THR A O 1
ATOM 702 N N . ASN A 1 85 ? -9.159 4.961 21.309 1.00 90.88 85 ASN A N 1
ATOM 703 C CA . ASN A 1 85 ? -8.245 5.669 20.407 1.00 90.88 85 ASN A CA 1
ATOM 704 C C . ASN A 1 85 ? -7.458 4.712 19.507 1.00 90.88 85 ASN A C 1
ATOM 706 O O . ASN A 1 85 ? -7.274 4.993 18.325 1.00 90.88 85 ASN A O 1
ATOM 710 N N . TYR A 1 86 ? -7.026 3.570 20.044 1.00 90.56 86 TYR A N 1
ATOM 711 C CA . TYR A 1 86 ? -6.342 2.539 19.271 1.00 90.56 86 TYR A CA 1
ATOM 712 C C . TYR A 1 86 ? -7.238 1.997 18.154 1.00 90.56 86 TYR A C 1
ATOM 714 O O . TYR A 1 86 ? -6.813 1.939 17.001 1.00 90.56 86 TYR A O 1
ATOM 722 N N . HIS A 1 87 ? -8.494 1.665 18.471 1.00 88.12 87 HIS A N 1
ATOM 723 C CA . HIS A 1 87 ? -9.463 1.220 17.472 1.00 88.12 87 HIS A CA 1
ATOM 724 C C . HIS A 1 87 ? -9.705 2.287 16.399 1.00 88.12 87 HIS A C 1
ATOM 726 O O . HIS A 1 87 ? -9.659 1.972 15.212 1.00 88.12 87 HIS A O 1
ATOM 732 N N . LEU A 1 88 ? -9.930 3.542 16.803 1.00 89.00 88 LEU A N 1
ATOM 733 C CA . LEU A 1 88 ? -10.193 4.634 15.867 1.00 89.00 88 LEU A CA 1
ATOM 734 C C . LEU A 1 88 ? -9.009 4.863 14.919 1.00 89.00 88 LEU A C 1
ATOM 736 O O . LEU A 1 88 ? -9.208 4.922 13.711 1.00 89.00 88 LEU A O 1
ATOM 740 N N . SER A 1 89 ? -7.786 4.922 15.452 1.00 90.81 89 SER A N 1
ATOM 741 C CA . SER A 1 89 ? -6.560 5.098 14.663 1.00 90.81 89 SER A CA 1
ATOM 742 C C . SER A 1 89 ? -6.311 3.933 13.699 1.00 90.81 89 SER A C 1
ATOM 744 O O . SER A 1 89 ? -5.952 4.124 12.539 1.00 90.81 89 SER A O 1
ATOM 746 N N . HIS A 1 90 ? -6.553 2.699 14.143 1.00 89.00 90 HIS A N 1
ATOM 747 C CA . HIS A 1 90 ? -6.388 1.536 13.276 1.00 89.00 90 HIS A CA 1
ATOM 748 C C . HIS A 1 90 ? -7.474 1.462 12.191 1.00 89.00 90 HIS A C 1
ATOM 750 O O . HIS A 1 90 ? -7.208 0.989 11.087 1.00 89.00 90 HIS A O 1
ATOM 756 N N . MET A 1 91 ? -8.693 1.928 12.481 1.00 86.69 91 MET A N 1
ATOM 757 C CA . MET A 1 91 ? -9.762 2.033 11.489 1.00 86.69 91 MET A CA 1
ATOM 758 C C . MET A 1 91 ? -9.414 3.071 10.419 1.00 86.69 91 MET A C 1
ATOM 760 O O . MET A 1 91 ? -9.474 2.751 9.238 1.00 86.69 91 MET A O 1
ATOM 764 N N . THR A 1 92 ? -8.969 4.270 10.812 1.00 86.75 92 THR A N 1
ATOM 765 C CA . THR A 1 92 ? -8.590 5.313 9.846 1.00 86.75 92 THR A CA 1
ATOM 766 C C . THR A 1 92 ? -7.407 4.887 8.984 1.00 86.75 92 THR A C 1
ATOM 768 O O . THR A 1 92 ? -7.428 5.099 7.777 1.00 86.75 92 THR A O 1
ATOM 771 N N . ALA A 1 93 ? -6.399 4.231 9.565 1.00 87.25 93 ALA A N 1
ATOM 772 C CA . ALA A 1 93 ? -5.271 3.698 8.804 1.00 87.25 93 ALA A CA 1
ATOM 773 C C . ALA A 1 93 ? -5.692 2.592 7.824 1.00 87.25 93 ALA A C 1
ATOM 775 O O . ALA A 1 93 ? -5.155 2.513 6.720 1.00 87.25 93 ALA A O 1
ATOM 776 N N . PHE A 1 94 ? -6.642 1.739 8.217 1.00 84.56 94 PHE A N 1
ATOM 777 C CA . PHE A 1 94 ? -7.183 0.698 7.346 1.00 84.56 94 PHE A CA 1
ATOM 778 C C . PHE A 1 94 ? -7.948 1.298 6.161 1.00 84.56 94 PHE A C 1
ATOM 780 O O . PHE A 1 94 ? -7.733 0.867 5.032 1.00 84.56 94 PHE A O 1
ATOM 787 N N . ASP A 1 95 ? -8.774 2.315 6.410 1.00 81.94 95 ASP A N 1
ATOM 788 C CA . ASP A 1 95 ? -9.588 2.966 5.378 1.00 81.94 95 ASP A CA 1
ATOM 789 C C . ASP A 1 95 ? -8.743 3.837 4.425 1.00 81.94 95 ASP A C 1
ATOM 791 O O . ASP A 1 95 ? -9.079 3.976 3.254 1.00 81.94 95 ASP A O 1
ATOM 795 N N . MET A 1 96 ? -7.617 4.384 4.897 1.00 81.12 96 MET A N 1
ATOM 796 C CA . MET A 1 96 ? -6.681 5.174 4.080 1.00 81.12 96 MET A CA 1
ATOM 797 C C . MET A 1 96 ? -5.705 4.320 3.263 1.00 81.12 96 MET A C 1
ATOM 799 O O . MET A 1 96 ? -4.972 4.851 2.426 1.00 81.12 96 MET A O 1
ATOM 803 N N . LYS A 1 97 ? -5.630 3.009 3.517 1.00 76.06 97 LYS A N 1
ATOM 804 C CA . LYS A 1 97 ? -4.663 2.147 2.841 1.00 76.06 97 LYS A CA 1
ATOM 805 C C . LYS A 1 97 ? -5.171 1.793 1.436 1.00 76.06 97 LYS A C 1
ATOM 807 O O . LYS A 1 97 ? -6.194 1.117 1.327 1.00 76.06 97 LYS A O 1
ATOM 812 N N . PRO A 1 98 ? -4.436 2.135 0.364 1.00 72.62 98 PRO A N 1
ATOM 813 C CA . PRO A 1 98 ? -4.790 1.677 -0.972 1.00 72.62 98 PRO A CA 1
ATOM 814 C C . PRO A 1 98 ? -4.694 0.147 -1.064 1.00 72.62 98 PRO A C 1
ATOM 816 O O . PRO A 1 98 ? -3.839 -0.502 -0.445 1.00 72.62 98 PRO A O 1
ATOM 819 N N . VAL A 1 99 ? -5.599 -0.446 -1.840 1.00 72.12 99 VAL A N 1
ATOM 820 C CA . VAL A 1 99 ? -5.658 -1.897 -2.031 1.00 72.12 99 VAL A CA 1
ATOM 821 C C . VAL A 1 99 ? -4.595 -2.308 -3.047 1.00 72.12 99 VAL A C 1
ATOM 823 O O . VAL A 1 99 ? -4.812 -2.278 -4.255 1.00 72.12 99 VAL A O 1
ATOM 826 N N . PHE A 1 100 ? -3.433 -2.720 -2.547 1.00 74.94 100 PHE A N 1
ATOM 827 C CA . PHE A 1 100 ? -2.376 -3.261 -3.396 1.00 74.94 100 PHE A CA 1
ATOM 828 C C . PHE A 1 100 ? -2.697 -4.696 -3.822 1.00 74.94 100 PHE A C 1
ATOM 830 O O . PHE A 1 100 ? -2.918 -5.579 -2.989 1.00 74.94 100 PHE A O 1
ATOM 837 N N . LEU A 1 101 ? -2.674 -4.935 -5.132 1.00 77.44 101 LEU A N 1
ATOM 838 C CA . LEU A 1 101 ? -2.705 -6.278 -5.701 1.00 77.44 101 LEU A CA 1
ATOM 839 C C . LEU A 1 101 ? -1.303 -6.888 -5.643 1.00 77.44 101 LEU A C 1
ATOM 841 O O . LEU A 1 101 ? -0.296 -6.189 -5.762 1.00 77.44 101 LEU A O 1
ATOM 845 N N . ARG A 1 102 ? -1.231 -8.209 -5.466 1.00 83.06 102 ARG A N 1
ATOM 846 C CA . ARG A 1 102 ? 0.043 -8.927 -5.542 1.00 83.06 102 ARG A CA 1
ATOM 847 C C . ARG A 1 102 ? 0.574 -8.854 -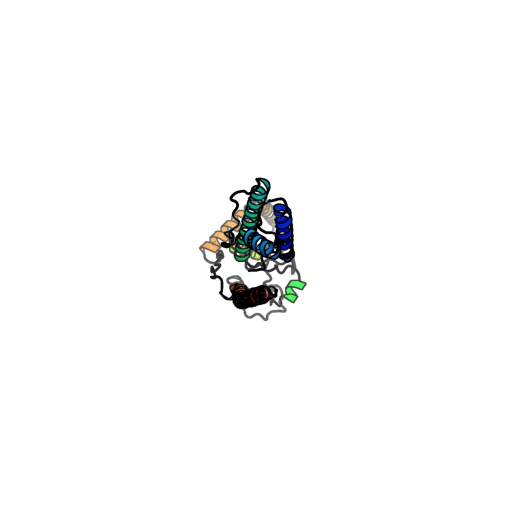6.985 1.00 83.06 102 ARG A C 1
ATOM 849 O O . ARG A 1 102 ? -0.196 -9.151 -7.898 1.00 83.06 102 ARG A O 1
ATOM 856 N N . PRO A 1 103 ? 1.853 -8.496 -7.204 1.00 85.44 103 PRO A N 1
ATOM 857 C CA . PRO A 1 103 ? 2.430 -8.470 -8.544 1.00 85.44 103 PRO A CA 1
ATOM 858 C C . PRO A 1 103 ? 2.504 -9.879 -9.149 1.00 85.44 103 PRO A C 1
ATOM 860 O O . PRO A 1 103 ? 2.647 -10.873 -8.431 1.00 85.44 103 PRO A O 1
ATOM 863 N N . ILE A 1 104 ? 2.406 -9.949 -10.478 1.00 88.12 104 ILE A N 1
ATOM 864 C CA . ILE A 1 104 ? 2.514 -11.185 -11.259 1.00 88.12 104 ILE A CA 1
ATOM 865 C C . ILE A 1 104 ? 3.998 -11.441 -11.529 1.00 88.12 104 ILE A C 1
ATOM 867 O O . ILE A 1 104 ? 4.578 -10.846 -12.434 1.00 88.12 104 ILE A O 1
ATOM 871 N N . ASP A 1 105 ? 4.616 -12.318 -10.740 1.00 90.12 105 ASP A N 1
ATOM 872 C CA . ASP A 1 105 ? 6.055 -12.592 -10.848 1.00 90.12 105 ASP A CA 1
ATOM 873 C C . ASP A 1 105 ? 6.359 -13.888 -11.600 1.00 90.12 105 ASP A C 1
ATOM 875 O O . ASP A 1 105 ? 7.396 -13.985 -12.257 1.00 90.12 105 ASP A O 1
ATOM 879 N N . THR A 1 106 ? 5.493 -14.896 -11.472 1.00 91.31 106 THR A N 1
ATOM 880 C CA . THR A 1 106 ? 5.757 -16.256 -11.956 1.00 91.31 106 THR A CA 1
ATOM 881 C C . THR A 1 106 ? 4.913 -16.618 -13.174 1.00 91.31 106 THR A C 1
ATOM 883 O O . THR A 1 106 ? 3.837 -16.064 -13.398 1.00 91.31 106 THR A O 1
ATOM 886 N N . TRP A 1 107 ? 5.371 -17.613 -13.940 1.00 87.44 107 TRP A N 1
ATOM 887 C CA . TRP A 1 107 ? 4.601 -18.187 -15.048 1.00 87.44 107 TRP A CA 1
ATOM 888 C C . TRP A 1 107 ? 3.235 -18.710 -14.607 1.00 87.44 107 TRP A C 1
ATOM 890 O O . TRP A 1 107 ? 2.247 -18.508 -15.309 1.00 87.44 107 TRP A O 1
ATOM 900 N N . SER A 1 108 ? 3.160 -19.334 -13.428 1.00 89.75 108 SER A N 1
ATOM 901 C CA . SER A 1 108 ? 1.888 -19.753 -12.845 1.00 89.75 108 SER A CA 1
ATOM 902 C C . SER A 1 108 ? 0.970 -18.555 -12.630 1.00 89.75 108 SER A C 1
ATOM 904 O O . SER A 1 108 ? -0.158 -18.575 -13.116 1.00 89.75 108 SER A O 1
ATOM 906 N N . ASP A 1 109 ? 1.450 -17.486 -11.990 1.00 90.06 109 ASP A N 1
ATOM 907 C CA . ASP A 1 109 ? 0.627 -16.297 -11.733 1.00 90.06 109 ASP A CA 1
ATOM 908 C C . ASP A 1 109 ? 0.107 -15.686 -13.043 1.00 90.06 109 ASP A C 1
ATOM 910 O O . ASP A 1 109 ? -1.059 -15.300 -13.130 1.00 90.06 109 ASP A O 1
ATOM 914 N N . LEU A 1 110 ? 0.941 -15.667 -14.090 1.00 87.12 110 LEU A N 1
ATOM 915 C CA . LEU A 1 110 ? 0.568 -15.159 -15.408 1.00 87.12 110 LEU A CA 1
ATOM 916 C C . LEU A 1 110 ? -0.545 -16.005 -16.048 1.00 87.12 110 LEU A C 1
ATOM 918 O O . LEU A 1 110 ? -1.540 -15.453 -16.515 1.00 87.12 110 LEU A O 1
ATOM 922 N N . ILE A 1 111 ? -0.438 -17.335 -15.997 1.00 87.81 111 ILE A N 1
ATOM 923 C CA . ILE A 1 111 ? -1.471 -18.251 -16.511 1.00 87.81 111 ILE A CA 1
ATOM 924 C C . ILE A 1 111 ? -2.777 -18.104 -15.716 1.00 87.81 111 ILE A C 1
ATOM 926 O O . ILE A 1 111 ? -3.861 -18.028 -16.299 1.00 87.81 111 ILE A O 1
ATOM 930 N N . HIS A 1 112 ? -2.685 -18.008 -14.387 1.00 91.12 112 HIS A N 1
ATOM 931 C CA . HIS A 1 112 ? -3.839 -17.822 -13.506 1.00 91.12 112 HIS A CA 1
ATOM 932 C C . HIS A 1 112 ? -4.538 -16.474 -13.732 1.00 91.12 112 HIS A C 1
ATOM 934 O O . HIS A 1 112 ? -5.765 -16.407 -13.646 1.00 91.12 112 HIS A O 1
ATOM 940 N N . SER A 1 113 ? -3.782 -15.425 -14.069 1.00 85.25 113 SER A N 1
ATOM 941 C CA . SER A 1 113 ? -4.323 -14.091 -14.354 1.00 85.25 113 SER A CA 1
ATOM 942 C C . SER A 1 113 ? -5.166 -14.025 -15.634 1.00 85.25 113 SER A C 1
ATOM 944 O O . SER A 1 113 ? -5.981 -13.115 -15.775 1.00 85.25 113 SER A O 1
ATOM 946 N N . ARG A 1 114 ? -4.993 -14.984 -16.562 1.00 87.06 114 ARG A N 1
ATOM 947 C CA . ARG A 1 114 ? -5.639 -15.023 -17.891 1.00 87.06 114 ARG A CA 1
ATOM 948 C C . ARG A 1 114 ? -5.427 -13.749 -18.726 1.00 87.06 114 ARG A C 1
ATOM 950 O O . ARG A 1 114 ? -6.239 -13.443 -19.602 1.00 87.06 114 ARG A O 1
ATOM 957 N N . LEU A 1 115 ? -4.345 -13.012 -18.472 1.00 85.62 115 LEU A N 1
ATOM 958 C CA . LEU A 1 115 ? -3.969 -11.849 -19.270 1.00 85.62 115 LEU A CA 1
ATOM 959 C C . LEU A 1 115 ? -3.502 -12.281 -20.663 1.00 85.62 115 LEU A C 1
ATOM 961 O O . LEU A 1 115 ? -2.789 -13.271 -20.826 1.00 85.62 115 LEU A O 1
ATOM 965 N N . ARG A 1 116 ? -3.892 -11.512 -21.681 1.00 84.75 116 ARG A N 1
ATOM 966 C CA . ARG A 1 116 ? -3.401 -11.697 -23.050 1.00 84.75 116 ARG A CA 1
ATOM 967 C C . ARG A 1 116 ? -2.012 -11.076 -23.166 1.00 84.75 116 ARG A C 1
ATOM 969 O O . ARG A 1 116 ? -1.828 -9.923 -22.780 1.00 84.75 116 ARG A O 1
ATOM 976 N N . ILE A 1 117 ? -1.059 -11.840 -23.688 1.00 84.00 117 ILE A N 1
ATOM 977 C CA . ILE A 1 117 ? 0.333 -11.413 -23.839 1.00 84.00 117 ILE A CA 1
ATOM 978 C C . ILE A 1 117 ? 0.510 -10.800 -25.229 1.00 84.00 117 ILE A C 1
ATOM 980 O O . ILE A 1 117 ? 0.153 -11.418 -26.230 1.00 84.00 117 ILE A O 1
ATOM 984 N N . VAL A 1 118 ? 1.059 -9.592 -25.277 1.00 80.25 118 VAL A N 1
ATOM 985 C CA . VAL A 1 118 ? 1.451 -8.892 -26.498 1.00 80.25 118 VAL A CA 1
ATOM 986 C C . VAL A 1 118 ? 2.962 -8.998 -26.634 1.00 80.25 118 VAL A C 1
ATOM 988 O O . VAL A 1 118 ? 3.707 -8.609 -25.730 1.00 80.25 118 VAL A O 1
ATOM 991 N N . ILE A 1 119 ? 3.403 -9.529 -27.769 1.00 77.38 119 ILE A N 1
ATOM 992 C CA . ILE A 1 119 ? 4.812 -9.725 -28.102 1.00 77.38 119 ILE A CA 1
ATOM 993 C C . ILE A 1 119 ? 5.110 -8.916 -29.360 1.00 77.38 119 ILE A C 1
ATOM 995 O O . ILE A 1 119 ? 4.249 -8.776 -30.223 1.00 77.38 119 ILE A O 1
ATOM 999 N N . HIS A 1 120 ? 6.309 -8.348 -29.437 1.00 71.31 120 HIS A N 1
ATOM 1000 C CA . HIS A 1 120 ? 6.753 -7.612 -30.611 1.00 71.31 120 HIS A CA 1
ATOM 1001 C C . HIS A 1 120 ? 6.955 -8.551 -31.815 1.00 71.31 120 HIS A C 1
ATOM 1003 O O . HIS A 1 120 ? 7.570 -9.608 -31.672 1.00 71.31 120 HIS A O 1
ATOM 1009 N N . ASP A 1 121 ? 6.486 -8.138 -32.996 1.00 64.62 121 ASP A N 1
ATOM 1010 C CA . ASP A 1 121 ? 6.409 -8.982 -34.200 1.00 64.62 121 ASP A CA 1
ATOM 1011 C C . ASP A 1 121 ? 7.759 -9.560 -34.651 1.00 64.62 121 ASP A C 1
ATOM 1013 O O . ASP A 1 121 ? 7.811 -10.678 -35.150 1.00 64.62 121 ASP A O 1
ATOM 1017 N N . SER A 1 122 ? 8.868 -8.842 -34.437 1.00 62.78 122 SER A N 1
ATOM 1018 C CA . SER A 1 122 ? 10.204 -9.317 -34.839 1.00 62.78 122 SER A CA 1
ATOM 1019 C C . SER A 1 122 ? 10.780 -10.424 -33.948 1.00 62.78 122 SER A C 1
ATOM 1021 O O . SER A 1 122 ? 11.791 -11.025 -34.304 1.00 62.78 122 SER A O 1
ATOM 1023 N N . LEU A 1 123 ? 10.163 -10.706 -32.793 1.00 63.06 123 LEU A N 1
ATOM 1024 C CA . LEU A 1 123 ? 10.588 -11.787 -31.896 1.00 63.06 123 LEU A CA 1
ATOM 1025 C C . LEU A 1 123 ? 9.896 -13.119 -32.202 1.00 63.06 123 LEU A C 1
ATOM 1027 O O . LEU A 1 123 ? 10.394 -14.164 -31.789 1.00 63.06 123 LEU A O 1
ATOM 1031 N N . LEU A 1 124 ? 8.767 -13.099 -32.915 1.00 60.44 124 LEU A N 1
ATOM 1032 C CA . LEU A 1 124 ? 8.094 -14.297 -33.401 1.00 60.44 124 LEU A CA 1
ATOM 1033 C C . LEU A 1 124 ? 7.551 -14.042 -34.809 1.00 60.44 124 LEU A C 1
ATOM 1035 O O . LEU A 1 124 ? 6.387 -13.679 -34.973 1.00 60.44 124 LEU A O 1
ATOM 1039 N N . ASP A 1 125 ? 8.368 -14.340 -35.823 1.00 52.84 125 ASP A N 1
ATOM 1040 C CA . ASP A 1 125 ? 7.943 -14.360 -37.232 1.00 52.84 125 ASP A CA 1
ATOM 1041 C C . ASP A 1 125 ? 6.692 -15.249 -37.465 1.00 52.84 125 ASP A C 1
ATOM 1043 O O . ASP A 1 125 ? 5.951 -15.047 -38.430 1.00 52.84 125 ASP A O 1
ATOM 1047 N N . GLU A 1 126 ? 6.407 -16.197 -36.559 1.00 46.22 126 GLU A N 1
ATOM 1048 C CA . GLU A 1 126 ? 5.257 -17.112 -36.621 1.00 46.22 126 GLU A CA 1
ATOM 1049 C C . GLU A 1 126 ? 3.942 -16.578 -36.007 1.00 46.22 126 GLU A C 1
ATOM 1051 O O . GLU A 1 126 ? 2.883 -17.143 -36.273 1.00 46.22 126 GLU A O 1
ATOM 1056 N N . LEU A 1 127 ? 3.949 -15.480 -35.235 1.00 46.72 127 LEU A N 1
ATOM 1057 C CA . LEU A 1 127 ? 2.760 -14.953 -34.522 1.00 46.72 127 LEU A CA 1
ATOM 1058 C C . LEU A 1 127 ? 2.291 -13.583 -35.044 1.00 46.72 127 LEU A C 1
ATOM 1060 O O . LEU A 1 127 ? 1.773 -12.746 -34.310 1.00 46.72 127 LEU A O 1
ATOM 1064 N N . ARG A 1 128 ? 2.414 -13.407 -36.362 1.00 50.22 128 ARG A N 1
ATOM 1065 C CA . ARG A 1 128 ? 2.174 -12.203 -37.184 1.00 50.22 128 ARG A CA 1
ATOM 1066 C C . ARG A 1 128 ? 0.735 -11.641 -37.197 1.00 50.22 128 ARG A C 1
ATOM 1068 O O . ARG A 1 128 ? 0.349 -10.972 -38.151 1.00 50.22 128 ARG A O 1
ATOM 1075 N N . TRP A 1 129 ? -0.116 -12.012 -36.239 1.00 48.47 129 TRP A N 1
ATOM 1076 C CA . TRP A 1 129 ? -1.580 -11.875 -36.340 1.00 48.47 129 TRP A CA 1
ATOM 1077 C C . TRP A 1 129 ? -2.167 -10.752 -35.472 1.00 48.47 129 TRP A C 1
ATOM 1079 O O . TRP A 1 129 ? -3.387 -10.664 -35.338 1.00 48.47 129 TRP A O 1
ATOM 1089 N N . L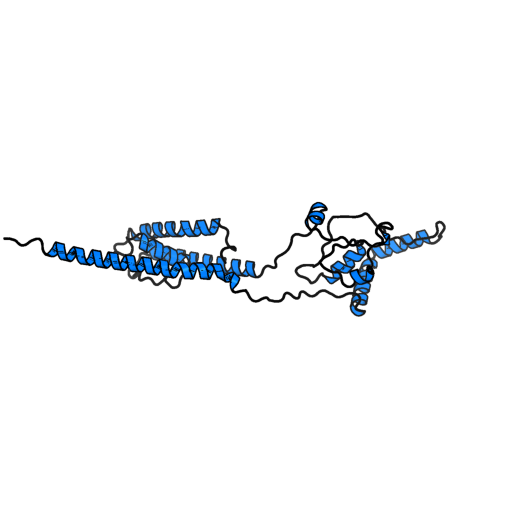EU A 1 130 ? -1.343 -9.881 -34.884 1.00 52.31 130 LEU A N 1
ATOM 1090 C CA . LEU A 1 130 ? -1.827 -8.696 -34.172 1.00 52.31 130 LEU A CA 1
ATOM 1091 C C . LEU A 1 130 ? -1.808 -7.481 -35.120 1.00 52.31 130 LEU A C 1
ATOM 1093 O O . LEU A 1 130 ? -0.736 -7.011 -35.480 1.00 52.31 130 LEU A O 1
ATOM 1097 N N . PRO A 1 131 ? -2.970 -6.942 -35.538 1.00 50.12 131 PRO A N 1
ATOM 1098 C CA . PRO A 1 131 ? -3.060 -5.835 -36.493 1.00 50.12 131 PRO A CA 1
ATOM 1099 C C . PRO A 1 131 ? -2.859 -4.470 -35.810 1.00 50.12 131 PRO A C 1
ATOM 1101 O O . PRO A 1 131 ? -3.609 -3.529 -36.064 1.00 50.12 131 PRO A O 1
ATOM 1104 N N . VAL A 1 132 ? -1.91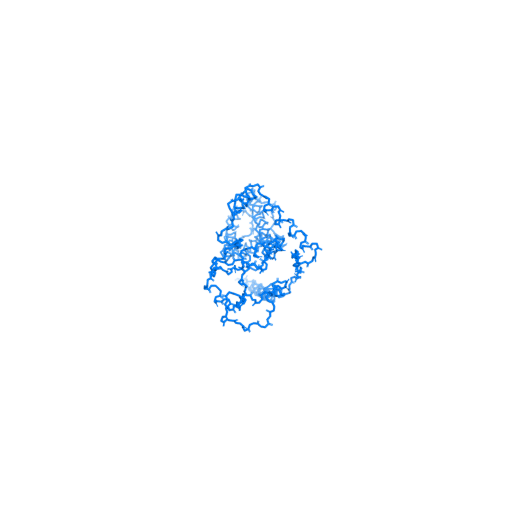9 -4.369 -34.867 1.00 58.06 132 VAL A N 1
ATOM 1105 C CA . VAL A 1 132 ? -1.748 -3.176 -34.031 1.00 58.06 132 VAL A CA 1
ATOM 1106 C C . VAL A 1 132 ? -0.288 -2.767 -34.027 1.00 58.06 132 VAL A C 1
ATOM 1108 O O . VAL A 1 132 ? 0.570 -3.553 -33.636 1.00 58.06 132 VAL A O 1
ATOM 1111 N N . ASP A 1 133 ? -0.024 -1.513 -34.395 1.00 68.25 133 ASP A N 1
ATOM 1112 C CA . ASP A 1 133 ? 1.295 -0.903 -34.269 1.00 68.25 133 ASP A CA 1
ATOM 1113 C C . ASP A 1 133 ? 1.784 -1.025 -32.821 1.00 68.25 133 ASP A C 1
ATOM 1115 O O . ASP A 1 133 ? 1.336 -0.305 -31.922 1.00 68.25 133 ASP A O 1
ATOM 1119 N N . TYR A 1 134 ? 2.729 -1.938 -32.587 1.00 68.50 134 TYR A N 1
ATOM 1120 C CA . TYR A 1 134 ? 3.326 -2.188 -31.273 1.00 68.50 134 TYR A CA 1
ATOM 1121 C C . TYR A 1 134 ? 3.842 -0.891 -30.627 1.00 68.50 134 TYR A C 1
ATOM 1123 O O . TYR A 1 134 ? 3.688 -0.682 -29.426 1.00 68.50 134 TYR A O 1
ATOM 1131 N N . GLN A 1 135 ? 4.387 0.023 -31.436 1.00 68.75 135 GLN A N 1
ATOM 1132 C CA . GLN A 1 135 ? 4.856 1.332 -30.977 1.00 68.75 135 GLN A CA 1
ATOM 1133 C C . GLN A 1 135 ? 3.718 2.249 -30.507 1.00 68.75 135 GLN A C 1
ATOM 1135 O O . GLN A 1 135 ? 3.860 2.910 -29.480 1.00 68.75 135 GLN A O 1
ATOM 1140 N N . ALA A 1 136 ? 2.578 2.261 -31.201 1.00 73.31 136 ALA A N 1
ATOM 1141 C CA . ALA A 1 136 ? 1.412 3.037 -30.781 1.00 73.31 136 ALA A CA 1
ATOM 1142 C C . ALA A 1 136 ? 0.802 2.468 -29.490 1.00 73.31 136 ALA A C 1
ATOM 1144 O O . ALA A 1 136 ? 0.411 3.213 -28.593 1.00 73.31 136 ALA A O 1
ATOM 1145 N N . LEU A 1 137 ? 0.790 1.139 -29.358 1.00 74.38 137 LEU A N 1
ATOM 1146 C CA . LEU A 1 137 ? 0.309 0.463 -28.158 1.00 74.38 137 LEU A CA 1
ATOM 1147 C C . LEU A 1 137 ? 1.221 0.708 -26.948 1.00 74.38 137 LEU A C 1
ATOM 1149 O O . LEU A 1 137 ? 0.732 0.854 -25.833 1.00 74.38 137 LEU A O 1
ATOM 1153 N N . LEU A 1 138 ? 2.534 0.790 -27.164 1.00 73.88 138 LEU A N 1
ATOM 1154 C CA . LEU A 1 138 ? 3.497 1.172 -26.135 1.00 73.88 138 LEU A CA 1
ATOM 1155 C C . LEU A 1 138 ? 3.402 2.657 -25.754 1.00 73.88 138 LEU A C 1
ATOM 1157 O O . LEU A 1 138 ? 3.656 2.995 -24.603 1.00 73.88 138 LEU A O 1
ATOM 1161 N N . ALA A 1 139 ? 3.011 3.546 -26.671 1.00 74.88 139 ALA A N 1
ATOM 1162 C CA . ALA A 1 139 ? 2.799 4.959 -26.348 1.00 74.88 139 ALA A CA 1
ATOM 1163 C C . ALA A 1 139 ? 1.612 5.169 -25.385 1.00 74.88 139 ALA A C 1
ATOM 1165 O O . ALA A 1 139 ? 1.642 6.068 -24.545 1.00 74.88 139 ALA A O 1
ATOM 1166 N N . SER A 1 140 ? 0.583 4.320 -25.468 1.00 78.50 140 SER A N 1
ATOM 1167 C CA . SER A 1 140 ? -0.554 4.310 -24.542 1.00 78.50 140 SER A CA 1
ATOM 1168 C C . SER A 1 140 ? -0.927 2.875 -24.133 1.00 78.50 140 SER A C 1
ATOM 1170 O O . SER A 1 140 ? -1.885 2.308 -24.674 1.00 78.50 140 SER A O 1
ATOM 1172 N N . PRO A 1 141 ? -0.187 2.266 -23.188 1.00 80.12 141 PRO A N 1
ATOM 1173 C CA . PRO A 1 141 ? -0.379 0.868 -22.828 1.00 80.12 141 PRO A CA 1
ATOM 1174 C C . PRO A 1 141 ? -1.674 0.675 -22.035 1.00 80.12 141 PRO A C 1
ATOM 1176 O O . PRO A 1 141 ? -1.977 1.406 -21.089 1.00 80.12 141 PRO A O 1
ATOM 1179 N N . SER A 1 142 ? -2.442 -0.347 -22.409 1.00 83.44 142 SER A N 1
ATOM 1180 C CA . SER A 1 142 ? -3.664 -0.737 -21.709 1.00 83.44 142 SER A CA 1
ATOM 1181 C C . SER A 1 142 ? -3.353 -1.710 -20.573 1.00 83.44 142 SER A C 1
ATOM 1183 O O . SER A 1 142 ? -2.539 -2.617 -20.711 1.00 83.44 142 SER A O 1
ATOM 1185 N N . ARG A 1 143 ? -4.076 -1.585 -19.457 1.00 84.62 143 ARG A N 1
ATOM 1186 C CA . ARG A 1 143 ? -3.932 -2.459 -18.277 1.00 84.62 143 ARG A CA 1
ATOM 1187 C C . ARG A 1 143 ? -4.508 -3.868 -18.474 1.00 84.62 143 ARG A C 1
ATOM 1189 O O . ARG A 1 143 ? -4.335 -4.724 -17.616 1.00 84.62 143 ARG A O 1
ATOM 1196 N N . SER A 1 144 ? -5.216 -4.113 -19.577 1.00 84.88 144 SER A N 1
ATOM 1197 C CA . SER A 1 144 ? -5.842 -5.410 -19.876 1.00 84.88 144 SER A CA 1
ATOM 1198 C C . SER A 1 144 ? -4.893 -6.433 -20.512 1.00 84.88 144 SER A C 1
ATOM 1200 O O . SER A 1 144 ? -5.302 -7.568 -20.756 1.00 84.88 144 SER A O 1
ATOM 1202 N N . TYR A 1 145 ? -3.658 -6.034 -20.824 1.00 86.50 145 TYR A N 1
ATOM 1203 C CA . TYR A 1 145 ? -2.678 -6.853 -21.534 1.00 86.50 145 TYR A CA 1
ATOM 1204 C C . TYR A 1 145 ? -1.359 -6.921 -20.763 1.00 86.50 145 TYR A C 1
ATOM 1206 O O . TYR A 1 145 ? -0.990 -5.988 -20.051 1.00 86.50 145 TYR A O 1
ATOM 1214 N N . ALA A 1 146 ? -0.644 -8.030 -20.931 1.00 88.00 146 ALA A N 1
ATOM 1215 C CA . ALA A 1 146 ? 0.745 -8.165 -20.516 1.00 88.00 146 ALA A CA 1
ATOM 1216 C C . ALA A 1 146 ? 1.655 -7.882 -21.716 1.00 88.00 146 ALA A C 1
ATOM 1218 O O . ALA A 1 146 ? 1.367 -8.335 -22.821 1.00 88.00 146 ALA A O 1
ATOM 1219 N N . TYR A 1 147 ? 2.753 -7.159 -21.507 1.00 86.50 147 TYR A N 1
ATOM 1220 C CA . TYR A 1 147 ? 3.654 -6.734 -22.578 1.00 86.50 147 TYR A CA 1
ATOM 1221 C C . TYR A 1 147 ? 5.023 -7.383 -22.425 1.00 86.50 147 TYR A C 1
ATOM 1223 O O . TYR A 1 147 ? 5.618 -7.330 -21.348 1.00 86.50 147 TYR A O 1
ATOM 1231 N N . VAL A 1 148 ? 5.539 -7.953 -23.511 1.00 85.56 148 VAL A N 1
ATOM 1232 C CA . VAL A 1 148 ? 6.931 -8.400 -23.580 1.00 85.56 148 VAL A CA 1
ATOM 1233 C C . VAL A 1 148 ? 7.779 -7.247 -24.092 1.00 85.56 148 VAL A C 1
ATOM 1235 O O . VAL A 1 148 ? 7.694 -6.876 -25.258 1.00 85.56 148 VAL A O 1
ATOM 1238 N N . VAL A 1 149 ? 8.587 -6.678 -23.203 1.00 85.31 149 VAL A N 1
ATOM 1239 C CA . VAL A 1 149 ? 9.447 -5.519 -23.474 1.00 85.31 149 VAL A CA 1
ATOM 1240 C C . VAL A 1 149 ? 10.903 -5.852 -23.169 1.00 85.31 149 VAL A C 1
ATOM 1242 O O . VAL A 1 149 ? 11.200 -6.733 -22.362 1.00 85.31 149 VAL A O 1
ATOM 1245 N N . THR A 1 150 ? 11.824 -5.125 -23.797 1.00 85.69 150 THR A N 1
ATOM 1246 C CA . THR A 1 150 ? 13.243 -5.172 -23.430 1.00 85.69 150 THR A CA 1
ATOM 1247 C C . THR A 1 150 ? 13.476 -4.459 -22.097 1.00 85.69 150 THR A C 1
ATOM 1249 O O . THR A 1 150 ? 12.670 -3.630 -21.665 1.00 85.69 150 THR A O 1
ATOM 1252 N N . GLN A 1 151 ? 14.603 -4.754 -21.446 1.00 86.44 151 GLN A N 1
ATOM 1253 C CA . GLN A 1 151 ? 14.960 -4.124 -20.174 1.00 86.44 151 GLN A CA 1
ATOM 1254 C C . GLN A 1 151 ? 15.079 -2.596 -20.293 1.00 86.44 151 GLN A C 1
ATOM 1256 O O . GLN A 1 151 ? 14.577 -1.885 -19.427 1.00 86.44 151 GLN A O 1
ATOM 1261 N N . ASP A 1 152 ? 15.663 -2.094 -21.381 1.00 85.75 152 ASP A N 1
ATOM 1262 C CA . ASP A 1 152 ? 15.812 -0.652 -21.620 1.00 85.75 152 ASP A CA 1
ATOM 1263 C C . ASP A 1 152 ? 14.452 0.039 -21.795 1.00 85.75 152 ASP A C 1
ATOM 1265 O O . ASP A 1 152 ? 14.197 1.091 -21.205 1.00 85.75 152 ASP A O 1
ATOM 1269 N N . ALA A 1 153 ? 13.533 -0.588 -22.541 1.00 86.06 153 ALA A N 1
ATOM 1270 C CA . ALA A 1 153 ? 12.171 -0.084 -22.686 1.00 86.06 153 ALA A CA 1
ATOM 1271 C C . ALA A 1 153 ? 11.439 -0.072 -21.335 1.00 86.06 153 ALA A C 1
ATOM 1273 O O . ALA A 1 153 ? 10.787 0.915 -20.992 1.00 86.06 153 ALA A O 1
ATOM 1274 N N . TRP A 1 154 ? 11.587 -1.130 -20.531 1.00 89.75 154 TRP A N 1
ATOM 1275 C CA . TRP A 1 154 ? 11.035 -1.167 -19.179 1.00 89.75 154 TRP A CA 1
ATOM 1276 C C . TRP A 1 154 ? 11.593 -0.049 -18.291 1.00 89.75 154 TRP A C 1
ATOM 1278 O O . TRP A 1 154 ? 10.816 0.597 -17.595 1.00 89.75 154 TRP A O 1
ATOM 1288 N N . LEU A 1 155 ? 12.904 0.215 -18.312 1.00 90.50 155 LEU A N 1
ATOM 1289 C CA . LEU A 1 155 ? 13.502 1.298 -17.524 1.00 90.50 155 LEU A CA 1
ATOM 1290 C C . LEU A 1 155 ? 12.893 2.656 -17.892 1.00 90.50 155 LEU A C 1
ATOM 1292 O O . LEU A 1 155 ? 12.534 3.428 -17.000 1.00 90.50 155 LEU A O 1
ATOM 1296 N N . PHE A 1 156 ? 12.692 2.908 -19.186 1.00 89.75 156 PHE A N 1
ATOM 1297 C CA . PHE A 1 156 ? 12.017 4.108 -19.672 1.00 89.75 156 PHE A CA 1
ATOM 1298 C C . PHE A 1 156 ? 10.559 4.204 -19.187 1.00 89.75 156 PHE A C 1
ATOM 1300 O O . PHE A 1 156 ? 10.145 5.248 -18.680 1.00 89.75 156 PHE A O 1
ATOM 1307 N N . PHE A 1 157 ? 9.784 3.117 -19.265 1.00 89.44 157 PHE A N 1
ATOM 1308 C CA . PHE A 1 157 ? 8.412 3.081 -18.736 1.00 89.44 157 PHE A CA 1
ATOM 1309 C C . PHE A 1 157 ? 8.358 3.250 -17.221 1.00 89.44 157 PHE A C 1
ATOM 1311 O O . PHE A 1 157 ? 7.521 3.986 -16.703 1.00 89.44 157 PHE A O 1
ATOM 1318 N N . ASN A 1 158 ? 9.272 2.610 -16.498 1.00 91.94 158 ASN A N 1
ATOM 1319 C CA . ASN A 1 158 ? 9.318 2.660 -15.048 1.00 91.94 158 ASN A CA 1
ATOM 1320 C C . ASN A 1 158 ? 9.603 4.083 -14.539 1.00 91.94 158 ASN A C 1
ATOM 1322 O O . ASN A 1 158 ? 9.060 4.492 -13.514 1.00 91.94 158 ASN A O 1
ATOM 1326 N N . ARG A 1 159 ? 10.387 4.874 -15.287 1.00 90.88 159 ARG A N 1
ATOM 1327 C CA . ARG A 1 159 ? 10.592 6.304 -15.003 1.00 90.88 159 ARG A CA 1
ATOM 1328 C C . ARG A 1 159 ? 9.288 7.102 -15.090 1.00 90.88 159 ARG A C 1
ATOM 1330 O O . ARG A 1 159 ? 9.044 7.930 -14.218 1.00 90.88 159 ARG A O 1
ATOM 1337 N N . GLN A 1 160 ? 8.423 6.812 -16.066 1.00 90.38 160 GLN A N 1
ATOM 1338 C CA . GLN A 1 160 ? 7.134 7.502 -16.229 1.00 90.38 160 GLN A CA 1
ATOM 1339 C C . GLN A 1 160 ? 6.175 7.269 -15.051 1.00 90.38 160 GLN A C 1
ATOM 1341 O O . GLN A 1 160 ? 5.381 8.143 -14.726 1.00 90.38 160 GLN A O 1
ATOM 1346 N N . GLN A 1 161 ? 6.260 6.121 -14.376 1.00 90.81 161 GLN A N 1
ATOM 1347 C CA . GLN A 1 161 ? 5.384 5.762 -13.250 1.00 90.81 161 GLN A CA 1
ATOM 1348 C C . GLN A 1 161 ? 6.033 5.910 -11.864 1.00 90.81 161 GLN A C 1
ATOM 1350 O O . GLN A 1 161 ? 5.470 5.453 -10.873 1.00 90.81 161 GLN A O 1
ATOM 1355 N N . LYS A 1 162 ? 7.202 6.555 -11.760 1.00 88.50 162 LYS A N 1
ATOM 1356 C CA . LYS A 1 162 ? 7.976 6.632 -10.505 1.00 88.50 162 LYS A CA 1
ATOM 1357 C C . LYS A 1 162 ? 7.280 7.417 -9.383 1.00 88.50 162 LYS A C 1
ATOM 1359 O O . LYS A 1 162 ? 7.589 7.202 -8.216 1.00 88.50 162 LYS A O 1
ATOM 1364 N N . VAL A 1 163 ? 6.383 8.338 -9.734 1.00 88.62 163 VAL A N 1
ATOM 1365 C CA . VAL A 1 163 ? 5.661 9.204 -8.782 1.00 88.62 163 VAL A CA 1
ATOM 1366 C C . VAL A 1 163 ? 4.368 8.550 -8.272 1.00 88.62 163 VAL A C 1
ATOM 1368 O O . VAL A 1 163 ? 3.808 9.001 -7.276 1.00 88.62 163 VAL A O 1
ATOM 1371 N N . LEU A 1 164 ? 3.900 7.476 -8.916 1.00 86.56 164 LEU A N 1
ATOM 1372 C CA . LEU A 1 164 ? 2.688 6.778 -8.496 1.00 86.56 164 LEU A CA 1
ATOM 1373 C C . LEU A 1 164 ? 2.911 6.053 -7.163 1.00 86.56 164 LEU A C 1
ATOM 1375 O O . LEU A 1 164 ? 3.921 5.369 -6.987 1.00 86.56 164 LEU A O 1
ATOM 1379 N N . ILE A 1 165 ? 1.931 6.131 -6.253 1.00 82.88 165 ILE A N 1
ATOM 1380 C CA . ILE A 1 165 ? 1.942 5.337 -5.012 1.00 82.88 165 ILE A CA 1
ATOM 1381 C C . ILE A 1 165 ? 1.872 3.845 -5.360 1.00 82.88 165 ILE A C 1
ATOM 1383 O O . ILE A 1 165 ? 2.526 3.014 -4.726 1.00 82.88 165 ILE A O 1
ATOM 1387 N N . GLN A 1 166 ? 1.097 3.512 -6.395 1.00 82.88 166 GLN A N 1
ATOM 1388 C CA . GLN A 1 166 ? 1.040 2.185 -6.987 1.00 82.88 166 GLN A CA 1
ATOM 1389 C C . GLN A 1 166 ? 1.369 2.269 -8.483 1.00 82.88 166 GLN A C 1
ATOM 1391 O O . GLN A 1 166 ? 0.574 2.825 -9.245 1.00 82.88 166 GLN A O 1
ATOM 1396 N N . PRO A 1 167 ? 2.505 1.713 -8.936 1.00 87.38 167 PRO A N 1
ATOM 1397 C CA . PRO A 1 167 ? 2.807 1.671 -10.359 1.00 87.38 167 PRO A CA 1
ATOM 1398 C C . PRO A 1 167 ? 1.784 0.785 -11.083 1.00 87.38 167 PRO A C 1
ATOM 1400 O O . PRO A 1 167 ? 1.344 -0.243 -10.567 1.00 87.38 167 PRO A O 1
ATOM 1403 N N . TYR A 1 168 ? 1.379 1.194 -12.285 1.00 85.88 168 TYR A N 1
ATOM 1404 C CA . TYR A 1 168 ? 0.383 0.455 -13.068 1.00 85.88 168 TYR A CA 1
ATOM 1405 C C . TYR A 1 168 ? 0.950 -0.830 -13.657 1.00 85.88 168 TYR A C 1
ATOM 1407 O O . TYR A 1 168 ? 0.238 -1.825 -13.777 1.00 85.88 168 TYR A O 1
ATOM 1415 N N . PHE A 1 169 ? 2.228 -0.801 -14.023 1.00 89.19 169 PHE A N 1
ATOM 1416 C CA . PHE A 1 169 ? 2.923 -1.928 -14.619 1.00 89.19 169 PHE A CA 1
ATOM 1417 C C . PHE A 1 169 ? 4.062 -2.363 -13.711 1.00 89.19 169 PHE A C 1
ATOM 1419 O O . PHE A 1 169 ? 4.722 -1.537 -13.084 1.00 89.19 169 PHE A O 1
ATOM 1426 N N . HIS A 1 170 ? 4.316 -3.666 -13.677 1.00 89.62 170 HIS A N 1
ATOM 1427 C CA . HIS A 1 170 ? 5.421 -4.270 -12.946 1.00 89.62 170 HIS A CA 1
ATOM 1428 C C . HIS A 1 170 ? 6.191 -5.201 -13.877 1.00 89.62 170 HIS A C 1
ATOM 1430 O O . HIS A 1 170 ? 5.586 -5.933 -14.661 1.00 89.62 170 HIS A O 1
ATOM 1436 N N . LEU A 1 171 ? 7.520 -5.201 -13.765 1.00 90.38 171 LEU A N 1
ATOM 1437 C CA . LEU A 1 171 ? 8.350 -6.180 -14.454 1.00 90.38 171 LEU A CA 1
ATOM 1438 C C . LEU A 1 171 ? 8.272 -7.517 -13.718 1.00 90.38 171 LEU A C 1
ATOM 1440 O O . LEU A 1 171 ? 8.783 -7.651 -12.606 1.00 90.38 171 LEU A O 1
ATOM 1444 N N . SER A 1 172 ? 7.641 -8.501 -14.352 1.00 90.25 172 SER A N 1
ATOM 1445 C CA . SER A 1 172 ? 7.620 -9.878 -13.860 1.00 90.25 172 SER A CA 1
ATOM 1446 C C . SER A 1 172 ? 9.011 -10.513 -13.922 1.00 90.25 172 SER A C 1
ATOM 1448 O O . SER A 1 172 ? 9.838 -10.128 -14.747 1.00 90.25 172 SER A O 1
ATOM 1450 N N . LYS A 1 173 ? 9.248 -11.566 -13.135 1.00 88.94 173 LYS A N 1
ATOM 1451 C CA . LYS A 1 173 ? 10.494 -12.358 -13.203 1.00 88.94 173 LYS A CA 1
ATOM 1452 C C . LYS A 1 173 ? 10.518 -13.341 -14.377 1.00 88.94 173 LYS A C 1
ATOM 1454 O O . LYS A 1 173 ? 11.487 -14.077 -14.550 1.00 88.94 173 LYS A O 1
ATOM 1459 N N . VAL A 1 174 ? 9.450 -13.371 -15.168 1.00 86.19 174 VAL A N 1
ATOM 1460 C CA . VAL A 1 174 ? 9.363 -14.144 -16.400 1.00 86.19 174 VAL A CA 1
ATOM 1461 C C . VAL A 1 174 ? 10.238 -13.484 -17.467 1.00 86.19 174 VAL A C 1
ATOM 1463 O O . VAL A 1 174 ? 10.029 -12.328 -17.820 1.00 86.19 174 VAL A O 1
ATOM 1466 N N . CYS A 1 175 ? 11.215 -14.228 -17.985 1.00 82.75 175 CYS A N 1
ATOM 1467 C CA . CYS A 1 175 ? 12.125 -13.771 -19.030 1.00 82.75 175 CYS A CA 1
ATOM 1468 C C . CYS A 1 175 ? 11.978 -14.653 -20.275 1.00 82.75 175 CYS A C 1
ATOM 1470 O O . CYS A 1 175 ? 12.008 -15.879 -20.171 1.00 82.75 175 CYS A O 1
ATOM 1472 N N . PHE A 1 176 ? 11.836 -14.022 -21.443 1.00 76.44 176 PHE A N 1
ATOM 1473 C CA . PHE A 1 176 ? 11.717 -14.691 -22.746 1.00 76.44 176 PHE A CA 1
ATOM 1474 C C . PHE A 1 176 ? 13.072 -14.869 -23.459 1.00 76.44 176 PHE A C 1
ATOM 1476 O O . PHE A 1 176 ? 13.117 -15.396 -24.566 1.00 76.44 176 PHE A O 1
ATOM 1483 N N . GLY A 1 177 ? 14.176 -14.451 -22.829 1.00 76.00 177 GLY A N 1
ATOM 1484 C CA . GLY A 1 177 ? 15.530 -14.509 -23.381 1.00 76.00 177 GLY A CA 1
ATOM 1485 C C . GLY A 1 177 ? 16.282 -13.185 -23.226 1.00 76.00 177 GLY A C 1
ATOM 1486 O O . GLY A 1 177 ? 15.694 -12.150 -22.919 1.00 76.00 177 GLY A O 1
ATOM 1487 N N . GLY A 1 178 ? 17.601 -13.226 -23.418 1.00 70.38 178 GLY A N 1
ATOM 1488 C CA . GLY A 1 178 ? 18.451 -12.037 -23.398 1.00 70.38 178 GLY A CA 1
ATOM 1489 C C . GLY A 1 178 ? 18.621 -11.460 -24.798 1.00 70.38 178 GLY A C 1
ATOM 1490 O O . GLY A 1 178 ? 19.142 -12.141 -25.678 1.00 70.38 178 GLY A O 1
ATOM 1491 N N . LEU A 1 179 ? 18.220 -10.204 -24.992 1.00 71.12 179 LEU A N 1
ATOM 1492 C CA . LEU A 1 179 ? 18.593 -9.420 -26.166 1.00 71.12 179 LEU A CA 1
ATOM 1493 C C . LEU A 1 179 ? 19.774 -8.525 -25.787 1.00 71.12 179 LEU A C 1
ATOM 1495 O O . LEU A 1 179 ? 19.671 -7.733 -24.851 1.00 71.12 179 LEU A O 1
ATOM 1499 N N . PHE A 1 180 ? 20.888 -8.647 -26.506 1.00 72.56 180 PHE A N 1
ATOM 1500 C CA . PHE A 1 180 ? 22.042 -7.773 -26.315 1.00 72.56 180 PHE A CA 1
ATOM 1501 C C . PHE A 1 180 ? 22.028 -6.662 -27.359 1.00 72.56 180 PHE A C 1
ATOM 1503 O O . PHE A 1 180 ? 22.074 -6.926 -28.560 1.00 72.56 180 PHE A O 1
ATOM 1510 N N . ASN A 1 181 ? 22.012 -5.416 -26.890 1.00 76.94 181 ASN A N 1
ATOM 1511 C CA . ASN A 1 181 ? 22.188 -4.255 -27.749 1.00 76.94 181 ASN A CA 1
ATOM 1512 C C . ASN A 1 181 ? 23.679 -4.101 -28.064 1.00 76.94 181 ASN A C 1
ATOM 1514 O O . ASN A 1 181 ? 24.485 -3.780 -27.191 1.00 76.94 181 ASN A O 1
ATOM 1518 N N . ALA A 1 182 ? 24.047 -4.358 -29.317 1.00 82.69 182 ALA A N 1
ATOM 1519 C CA . ALA A 1 182 ? 25.405 -4.211 -29.819 1.00 82.69 182 ALA A CA 1
ATOM 1520 C C . ALA A 1 182 ? 25.401 -3.389 -31.108 1.00 82.69 182 ALA A C 1
ATOM 1522 O O . ALA A 1 182 ? 24.436 -3.408 -31.871 1.00 82.69 182 ALA A O 1
ATOM 1523 N N . LEU A 1 183 ? 26.496 -2.675 -31.358 1.00 85.88 183 LEU A N 1
ATOM 1524 C CA . LEU A 1 183 ? 26.688 -1.960 -32.613 1.00 85.88 183 LEU A CA 1
ATOM 1525 C C . LEU A 1 183 ? 27.177 -2.958 -33.672 1.00 85.88 183 LEU A C 1
ATOM 1527 O O . LEU A 1 183 ? 28.288 -3.478 -33.527 1.00 85.88 183 LEU A O 1
ATOM 1531 N N . PRO A 1 184 ? 26.384 -3.252 -34.720 1.00 87.00 184 PRO A N 1
ATOM 1532 C CA . PRO A 1 184 ? 26.830 -4.139 -35.781 1.00 87.00 184 PRO A CA 1
ATOM 1533 C C . PRO A 1 184 ? 27.976 -3.475 -36.547 1.00 87.00 184 PRO A C 1
ATOM 1535 O O . PRO A 1 184 ? 27.913 -2.299 -36.905 1.00 87.00 184 PRO A O 1
ATOM 1538 N N . MET A 1 185 ? 29.039 -4.233 -36.799 1.00 87.00 185 MET A N 1
ATOM 1539 C CA . MET A 1 185 ? 30.215 -3.763 -37.527 1.00 87.00 185 MET A CA 1
ATOM 1540 C C . MET A 1 185 ? 30.661 -4.815 -38.536 1.00 87.00 185 MET A C 1
ATOM 1542 O O . MET A 1 185 ? 30.466 -6.013 -38.333 1.00 87.00 185 MET A O 1
ATOM 1546 N N . ALA A 1 186 ? 31.292 -4.361 -39.620 1.00 90.69 186 ALA A N 1
ATOM 1547 C CA . ALA A 1 186 ? 31.980 -5.260 -40.537 1.00 90.69 186 ALA A CA 1
ATOM 1548 C C . ALA A 1 186 ? 33.112 -5.989 -39.798 1.00 90.69 186 ALA A C 1
ATOM 1550 O O . ALA A 1 186 ? 33.804 -5.387 -38.973 1.00 90.69 186 ALA A O 1
ATOM 1551 N N . SER A 1 187 ? 33.341 -7.261 -40.131 1.00 85.62 187 SER A N 1
ATOM 1552 C CA . SER A 1 187 ? 34.338 -8.109 -39.457 1.00 85.62 187 SER A CA 1
ATOM 1553 C C . SER A 1 187 ? 35.748 -7.505 -39.441 1.00 85.62 187 SER A C 1
ATOM 1555 O O . SER A 1 187 ? 36.510 -7.747 -38.512 1.00 85.62 187 SER A O 1
ATOM 1557 N N . ASN A 1 188 ? 36.080 -6.691 -40.448 1.00 90.62 188 ASN A N 1
ATOM 1558 C CA . ASN A 1 188 ? 37.413 -6.120 -40.652 1.00 90.62 188 ASN A CA 1
ATOM 1559 C C . ASN A 1 188 ? 37.477 -4.617 -40.318 1.00 90.62 188 ASN A C 1
ATOM 1561 O O . ASN A 1 188 ? 38.345 -3.904 -40.822 1.00 90.62 188 ASN A O 1
ATOM 1565 N N . ALA A 1 189 ? 36.545 -4.101 -39.512 1.00 91.00 189 ALA A N 1
ATOM 1566 C CA . ALA A 1 189 ? 36.537 -2.695 -39.125 1.00 91.00 189 ALA A CA 1
ATOM 1567 C C . ALA A 1 189 ? 37.766 -2.350 -38.259 1.00 91.00 189 ALA A C 1
ATOM 1569 O O . ALA A 1 189 ? 37.862 -2.743 -37.096 1.00 91.00 189 ALA A O 1
ATOM 1570 N N . SER A 1 190 ? 38.693 -1.557 -38.806 1.00 93.06 190 SER A N 1
ATOM 1571 C CA . SER A 1 190 ? 39.943 -1.161 -38.134 1.00 93.06 190 SER A CA 1
ATOM 1572 C C . SER A 1 190 ? 39.729 -0.363 -36.840 1.00 93.06 190 SER A C 1
ATOM 1574 O O . SER A 1 190 ? 40.574 -0.388 -35.947 1.00 93.06 190 SER A O 1
ATOM 1576 N N . PHE A 1 191 ? 38.591 0.322 -36.705 1.00 92.44 191 PHE A N 1
ATOM 1577 C CA . PHE A 1 191 ? 38.259 1.149 -35.543 1.00 92.44 191 PHE A CA 1
ATOM 1578 C C . PHE A 1 191 ? 37.552 0.391 -34.407 1.00 92.44 191 PHE A C 1
ATOM 1580 O O . PHE A 1 191 ? 37.336 0.977 -33.344 1.00 92.44 191 PHE A O 1
ATOM 1587 N N . ALA A 1 192 ? 37.203 -0.890 -34.587 1.00 91.81 192 ALA A N 1
ATOM 1588 C CA . ALA A 1 192 ? 36.394 -1.645 -33.622 1.00 91.81 192 ALA A CA 1
ATOM 1589 C C . ALA A 1 192 ? 37.010 -1.659 -32.210 1.00 91.81 192 ALA A C 1
ATOM 1591 O O . ALA A 1 192 ? 36.313 -1.459 -31.214 1.00 91.81 192 ALA A O 1
ATOM 1592 N N . GLY A 1 193 ? 38.337 -1.811 -32.117 1.00 92.62 193 GLY A N 1
ATOM 1593 C CA . GLY A 1 193 ? 39.052 -1.790 -30.838 1.00 92.62 193 GLY A CA 1
ATOM 1594 C C . GLY A 1 193 ? 39.006 -0.428 -30.137 1.00 92.62 193 GLY A C 1
ATOM 1595 O O . GLY A 1 193 ? 38.806 -0.364 -28.923 1.00 92.62 193 GLY A O 1
ATOM 1596 N N . SER A 1 194 ? 39.152 0.663 -30.893 1.00 94.88 194 SER A N 1
ATOM 1597 C CA . SER A 1 194 ? 39.059 2.028 -30.361 1.00 94.88 194 SER A CA 1
ATOM 1598 C C . SER A 1 194 ? 37.641 2.351 -29.892 1.00 94.88 194 SER A C 1
ATOM 1600 O O . SER A 1 194 ? 37.472 2.936 -28.824 1.00 94.88 194 SER A O 1
ATOM 1602 N N . LEU A 1 195 ? 36.625 1.911 -30.641 1.00 93.19 195 LEU A N 1
ATOM 1603 C CA . LEU A 1 195 ? 35.223 2.099 -30.278 1.00 93.19 195 LEU A CA 1
ATOM 1604 C C . LEU A 1 195 ? 34.860 1.343 -28.995 1.00 93.19 195 LEU A C 1
ATOM 1606 O O . LEU A 1 195 ? 34.222 1.913 -28.115 1.00 93.19 195 LEU A O 1
ATOM 1610 N N . ASN A 1 196 ? 35.314 0.097 -28.842 1.00 92.50 196 ASN A N 1
ATOM 1611 C CA . ASN A 1 196 ? 35.060 -0.674 -27.624 1.00 92.50 196 ASN A CA 1
ATOM 1612 C C . ASN A 1 196 ? 35.653 0.014 -26.378 1.00 92.50 196 ASN A C 1
ATOM 1614 O O . ASN A 1 196 ? 34.977 0.157 -25.361 1.00 92.50 196 ASN A O 1
ATOM 1618 N N . LYS A 1 197 ? 36.893 0.520 -26.474 1.00 95.75 197 LYS A N 1
ATOM 1619 C CA . LYS A 1 197 ? 37.518 1.303 -25.392 1.00 95.75 197 LYS A CA 1
ATOM 1620 C C . LYS A 1 197 ? 36.744 2.585 -25.093 1.00 95.75 197 LYS A C 1
ATOM 1622 O O . LYS A 1 197 ? 36.554 2.921 -23.930 1.00 95.75 197 LYS A O 1
ATOM 1627 N N . PHE A 1 198 ? 36.284 3.284 -26.129 1.00 94.88 198 PHE A N 1
ATOM 1628 C CA . PHE A 1 198 ? 35.468 4.482 -25.965 1.00 94.88 198 PHE A CA 1
ATOM 1629 C C . PHE A 1 198 ? 34.164 4.185 -25.213 1.00 94.88 198 PHE A C 1
ATOM 1631 O O . PHE A 1 198 ? 33.861 4.879 -24.248 1.00 94.88 198 PHE A O 1
ATOM 1638 N N . ILE A 1 199 ? 33.441 3.126 -25.593 1.00 93.69 199 ILE A N 1
ATOM 1639 C CA . ILE A 1 199 ? 32.204 2.712 -24.916 1.00 93.69 199 ILE A CA 1
ATOM 1640 C C . ILE A 1 199 ? 32.486 2.424 -23.439 1.00 93.69 199 ILE A C 1
ATOM 1642 O O . ILE A 1 199 ? 31.820 2.988 -22.575 1.00 93.69 199 ILE A O 1
ATOM 1646 N N . LEU A 1 200 ? 33.511 1.625 -23.127 1.00 94.50 200 LEU A N 1
ATOM 1647 C CA . LEU A 1 200 ? 33.881 1.333 -21.737 1.00 94.50 200 LEU A CA 1
ATOM 1648 C C . LEU A 1 200 ? 34.193 2.606 -20.937 1.00 94.50 200 LEU A C 1
ATOM 1650 O O . LEU A 1 200 ? 33.709 2.749 -19.816 1.00 94.50 200 LEU A O 1
ATOM 1654 N N . ASN A 1 201 ? 34.932 3.550 -21.523 1.00 96.94 201 ASN A N 1
ATOM 1655 C CA . ASN A 1 201 ? 35.247 4.824 -20.874 1.00 96.94 201 ASN A CA 1
ATOM 1656 C C . ASN A 1 201 ? 33.984 5.668 -20.623 1.00 96.94 201 ASN A C 1
ATOM 1658 O O . ASN A 1 201 ? 33.852 6.265 -19.557 1.00 96.94 201 ASN A O 1
ATOM 1662 N N . VAL A 1 202 ? 33.039 5.697 -21.569 1.00 96.19 202 VAL A N 1
ATOM 1663 C CA . VAL A 1 202 ? 31.743 6.387 -21.425 1.00 96.19 202 VAL A CA 1
ATOM 1664 C C . VAL A 1 202 ? 30.924 5.792 -20.278 1.00 96.19 202 VAL A C 1
ATOM 1666 O O . VAL A 1 202 ? 30.355 6.541 -19.480 1.00 96.19 202 VAL A O 1
ATOM 1669 N N . TRP A 1 203 ? 30.890 4.462 -20.167 1.00 93.75 203 TRP A N 1
ATOM 1670 C CA . TRP A 1 203 ? 30.224 3.766 -19.064 1.00 93.75 203 TRP A CA 1
ATOM 1671 C C . TRP A 1 203 ? 30.892 4.062 -17.719 1.00 93.75 203 TRP A C 1
ATOM 1673 O O . TRP A 1 203 ? 30.206 4.430 -16.768 1.00 93.75 203 TRP A O 1
ATOM 1683 N N . GLN A 1 204 ? 32.223 3.963 -17.641 1.00 95.88 204 GLN A N 1
ATOM 1684 C CA . GLN A 1 204 ? 32.986 4.222 -16.413 1.00 95.88 204 GLN A CA 1
ATOM 1685 C C . GLN A 1 204 ? 32.856 5.668 -15.928 1.00 95.88 204 GLN A C 1
ATOM 1687 O O . GLN A 1 204 ? 32.750 5.909 -14.729 1.00 95.88 204 GLN A O 1
ATOM 1692 N N . ALA A 1 205 ? 32.830 6.626 -16.852 1.00 96.88 205 ALA A N 1
ATOM 1693 C CA . ALA A 1 205 ? 32.636 8.034 -16.534 1.00 96.88 205 ALA A CA 1
ATOM 1694 C C . ALA A 1 205 ? 31.170 8.388 -16.204 1.00 96.88 205 ALA A C 1
ATOM 1696 O O . ALA A 1 205 ? 30.883 9.528 -15.847 1.00 96.88 205 ALA A O 1
ATOM 1697 N N . GLY A 1 206 ? 30.231 7.442 -16.334 1.00 95.69 206 GLY A N 1
ATOM 1698 C CA . GLY A 1 206 ? 28.809 7.657 -16.058 1.00 95.69 206 GLY A CA 1
ATOM 1699 C C . GLY A 1 206 ? 28.084 8.520 -17.096 1.00 95.69 206 GLY A C 1
ATOM 1700 O O . GLY A 1 206 ? 26.931 8.895 -16.871 1.00 95.69 206 GLY A O 1
ATOM 1701 N N . LEU A 1 207 ? 28.717 8.816 -18.241 1.00 96.62 207 LEU A N 1
ATOM 1702 C CA . LEU A 1 207 ? 28.112 9.617 -19.312 1.00 96.62 207 LEU A CA 1
ATOM 1703 C C . LEU A 1 207 ? 26.852 8.946 -19.866 1.00 96.62 207 LEU A C 1
ATOM 1705 O O . LEU A 1 207 ? 25.903 9.642 -20.216 1.00 96.62 207 LEU A O 1
ATOM 1709 N N . TRP A 1 208 ? 26.815 7.611 -19.882 1.00 92.38 208 TRP A N 1
ATOM 1710 C CA . TRP A 1 208 ? 25.643 6.855 -20.325 1.00 92.38 208 TRP A CA 1
ATOM 1711 C C . TRP A 1 208 ? 24.387 7.197 -19.511 1.00 92.38 208 TRP A C 1
ATOM 1713 O O . TRP A 1 208 ? 23.362 7.559 -20.082 1.00 92.38 208 TRP A O 1
ATOM 1723 N N . ASN A 1 209 ? 24.491 7.190 -18.178 1.00 92.75 209 ASN A N 1
ATOM 1724 C CA . ASN A 1 209 ? 23.377 7.523 -17.283 1.00 92.75 209 ASN A CA 1
ATOM 1725 C C . ASN A 1 209 ? 22.931 8.983 -17.453 1.00 92.75 209 ASN A C 1
ATOM 1727 O O . ASN A 1 209 ? 21.739 9.286 -17.413 1.00 92.75 209 ASN A O 1
ATOM 1731 N N . TYR A 1 210 ? 23.888 9.896 -17.655 1.00 95.62 210 TYR A N 1
ATOM 1732 C CA . TYR A 1 210 ? 23.592 11.304 -17.912 1.00 95.62 210 TYR A CA 1
ATOM 1733 C C . TYR A 1 210 ? 22.827 11.493 -19.228 1.00 95.62 210 TYR A C 1
ATOM 1735 O O . TYR A 1 210 ? 21.844 12.235 -19.268 1.00 95.62 210 TYR A O 1
ATOM 1743 N N . TRP A 1 211 ? 23.249 10.814 -20.297 1.00 94.81 211 TRP A N 1
ATOM 1744 C CA . TRP A 1 211 ? 22.556 10.855 -21.582 1.00 94.81 211 TRP A CA 1
ATOM 1745 C C . TRP A 1 211 ? 21.174 10.217 -21.513 1.00 94.81 211 TRP A C 1
ATOM 1747 O O . TRP A 1 211 ? 20.248 10.761 -22.102 1.00 94.81 211 TRP A O 1
ATOM 1757 N N . GLU A 1 212 ? 21.004 9.130 -20.760 1.00 91.69 212 GLU A N 1
ATOM 1758 C CA . GLU A 1 212 ? 19.694 8.514 -20.530 1.00 91.69 212 GLU A CA 1
ATOM 1759 C C . GLU A 1 212 ? 18.731 9.490 -19.827 1.00 91.69 212 GLU A C 1
ATOM 1761 O O . GLU A 1 212 ? 17.586 9.661 -20.247 1.00 91.69 212 GLU A O 1
ATOM 1766 N N . GLU A 1 213 ? 19.206 10.201 -18.800 1.00 92.44 213 GLU A N 1
ATOM 1767 C CA . GLU A 1 213 ? 18.423 11.220 -18.091 1.00 92.44 213 GLU A CA 1
ATOM 1768 C C . GLU A 1 213 ? 18.081 12.424 -18.980 1.00 92.44 213 GLU A C 1
ATOM 1770 O O . GLU A 1 213 ? 16.972 12.963 -18.943 1.00 92.44 213 GLU A O 1
ATOM 1775 N N . LEU A 1 214 ? 19.039 12.866 -19.793 1.00 94.75 214 LEU A N 1
ATOM 1776 C CA . LEU A 1 214 ? 18.833 13.951 -20.744 1.00 94.75 214 LEU A CA 1
ATOM 1777 C C . LEU A 1 214 ? 17.826 13.551 -21.833 1.00 94.75 214 LEU A C 1
ATOM 1779 O O . LEU A 1 214 ? 16.930 14.332 -22.151 1.00 94.75 214 LEU A O 1
ATOM 1783 N N . ALA A 1 215 ? 17.932 12.328 -22.355 1.00 92.44 215 ALA A N 1
ATOM 1784 C CA . ALA A 1 215 ? 17.012 11.782 -23.345 1.00 92.44 215 ALA A CA 1
ATOM 1785 C C . ALA A 1 215 ? 15.586 11.684 -22.792 1.00 92.44 215 ALA A C 1
ATOM 1787 O O . ALA A 1 215 ? 14.645 12.079 -23.478 1.00 92.44 215 ALA A O 1
ATOM 1788 N N . PHE A 1 216 ? 15.420 11.240 -21.540 1.00 92.06 216 PHE A N 1
ATOM 1789 C CA . PHE A 1 216 ? 14.109 11.202 -20.891 1.00 92.06 216 PHE A CA 1
ATOM 1790 C C . PHE A 1 216 ? 13.485 12.600 -20.777 1.00 92.06 216 PHE A C 1
ATOM 1792 O O . PHE A 1 216 ? 12.333 12.786 -21.165 1.00 92.06 216 PHE A O 1
ATOM 1799 N N . ARG A 1 217 ? 14.255 13.605 -20.337 1.00 93.19 217 ARG A N 1
ATOM 1800 C CA . ARG A 1 217 ? 13.771 14.995 -20.255 1.00 93.19 217 ARG A CA 1
ATOM 1801 C C . ARG A 1 217 ? 13.371 15.563 -21.614 1.00 93.19 217 ARG A C 1
ATOM 1803 O O . ARG A 1 217 ? 12.341 16.223 -21.720 1.00 93.19 217 ARG A O 1
ATOM 1810 N N . HIS A 1 218 ? 14.149 15.300 -22.661 1.00 94.94 218 HIS A N 1
ATOM 1811 C CA . HIS A 1 218 ? 13.778 15.723 -24.012 1.00 94.94 218 HIS A CA 1
ATOM 1812 C C . HIS A 1 218 ? 12.534 14.993 -24.530 1.00 94.94 218 HIS A C 1
ATOM 1814 O O . HIS A 1 218 ? 11.689 15.618 -25.168 1.00 94.94 218 HIS A O 1
ATOM 1820 N N . ALA A 1 219 ? 12.383 13.702 -24.225 1.00 91.06 219 ALA A N 1
ATOM 1821 C CA . ALA A 1 219 ? 11.191 12.936 -24.581 1.00 91.06 219 ALA A CA 1
ATOM 1822 C C . ALA A 1 219 ? 9.932 13.460 -23.870 1.00 91.06 219 ALA A C 1
ATOM 1824 O O . ALA A 1 219 ? 8.870 13.529 -24.487 1.00 91.06 219 ALA A O 1
ATOM 1825 N N . GLU A 1 220 ? 10.050 13.870 -22.606 1.00 90.50 220 GLU A N 1
ATOM 1826 C CA . GLU A 1 220 ? 8.972 14.515 -21.850 1.00 90.50 220 GLU A CA 1
ATOM 1827 C C . GLU A 1 220 ? 8.592 15.874 -22.459 1.00 90.50 220 GLU A C 1
ATOM 1829 O O . GLU A 1 220 ? 7.420 16.124 -22.733 1.00 90.50 220 GLU A O 1
ATOM 1834 N N . GLN A 1 221 ? 9.580 16.726 -22.759 1.00 92.50 221 GLN A N 1
ATOM 1835 C CA . GLN A 1 221 ? 9.359 18.036 -23.390 1.00 92.50 221 GLN A CA 1
ATOM 1836 C C . GLN A 1 221 ? 8.700 17.930 -24.770 1.00 92.50 221 GLN A C 1
ATOM 1838 O O . GLN A 1 221 ? 7.869 18.762 -25.128 1.00 92.50 221 GLN A O 1
ATOM 1843 N N . ALA A 1 222 ? 9.060 16.903 -25.540 1.00 91.69 222 ALA A N 1
ATOM 1844 C CA . ALA A 1 222 ? 8.470 16.621 -26.843 1.00 91.69 222 ALA A CA 1
ATOM 1845 C C . ALA A 1 222 ? 7.104 15.907 -26.755 1.00 91.69 222 ALA A C 1
ATOM 1847 O O . ALA A 1 222 ? 6.454 15.710 -27.779 1.00 91.69 222 ALA A O 1
ATOM 1848 N N . GLY A 1 223 ? 6.656 15.516 -25.557 1.00 86.25 223 GLY A N 1
ATOM 1849 C CA . GLY A 1 223 ? 5.375 14.844 -25.334 1.00 86.25 223 GLY A CA 1
ATOM 1850 C C . GLY A 1 223 ? 5.350 13.351 -25.684 1.00 86.25 223 GLY A C 1
ATOM 1851 O O . GLY A 1 223 ? 4.269 12.762 -25.690 1.00 86.25 223 GLY A O 1
ATOM 1852 N N . TYR A 1 224 ? 6.509 12.734 -25.947 1.00 83.38 224 TYR A N 1
ATOM 1853 C CA . TYR A 1 224 ? 6.639 11.287 -26.168 1.00 83.38 224 TYR A CA 1
ATOM 1854 C C . TYR A 1 224 ? 6.529 10.481 -24.870 1.00 83.38 224 TYR A C 1
ATOM 1856 O O . TYR A 1 224 ? 6.068 9.342 -24.889 1.00 83.38 224 TYR A O 1
ATOM 1864 N N . ALA A 1 225 ? 6.951 11.064 -23.747 1.00 85.25 225 ALA A N 1
ATOM 1865 C CA . ALA A 1 225 ? 6.799 10.493 -22.415 1.00 85.25 225 ALA A CA 1
ATOM 1866 C C . ALA A 1 225 ? 5.911 11.395 -21.563 1.00 85.25 225 ALA A C 1
ATOM 1868 O O . ALA A 1 225 ? 5.961 12.620 -21.685 1.00 85.25 225 ALA A O 1
ATOM 1869 N N . LYS A 1 226 ? 5.118 10.798 -20.673 1.00 86.00 226 LYS A N 1
ATOM 1870 C CA . LYS A 1 226 ? 4.339 11.546 -19.684 1.00 86.00 226 LYS A CA 1
ATOM 1871 C C . LYS A 1 226 ? 4.541 10.919 -18.322 1.00 86.00 226 LYS A C 1
ATOM 1873 O O . LYS A 1 226 ? 4.372 9.714 -18.165 1.00 86.00 226 LYS A O 1
ATOM 1878 N N . VAL A 1 227 ? 4.880 11.735 -17.330 1.00 86.81 227 VAL A N 1
ATOM 1879 C CA . VAL A 1 227 ? 4.897 11.267 -15.946 1.00 86.81 227 VAL A CA 1
ATOM 1880 C C . VAL A 1 227 ? 3.454 11.037 -15.514 1.00 86.81 227 VAL A C 1
ATOM 1882 O O . VAL A 1 227 ? 2.630 11.954 -15.524 1.00 86.81 227 VAL A O 1
ATOM 1885 N N . PHE A 1 228 ? 3.133 9.795 -15.167 1.00 85.56 228 PHE A N 1
ATOM 1886 C CA . PHE A 1 228 ? 1.823 9.446 -14.651 1.00 85.56 228 PHE A CA 1
ATOM 1887 C C . PHE A 1 228 ? 1.681 10.031 -13.251 1.00 85.56 228 PHE A C 1
ATOM 1889 O O . PHE A 1 228 ? 2.454 9.722 -12.344 1.00 85.56 228 PHE A O 1
ATOM 1896 N N . LEU A 1 229 ? 0.681 10.891 -13.098 1.00 84.00 229 LEU A N 1
ATOM 1897 C CA . LEU A 1 229 ? 0.299 11.443 -11.812 1.00 84.00 229 LEU A CA 1
ATOM 1898 C C . LEU A 1 229 ? -0.778 10.568 -11.194 1.00 84.00 229 LEU A C 1
ATOM 1900 O O . LEU A 1 229 ? -1.642 10.028 -11.891 1.00 84.00 229 LEU A O 1
ATOM 1904 N N . ASP A 1 230 ? -0.702 10.433 -9.878 1.00 73.56 230 ASP A N 1
ATOM 1905 C CA . ASP A 1 230 ? -1.657 9.637 -9.140 1.00 73.56 230 ASP A CA 1
ATOM 1906 C C . ASP A 1 230 ? -2.943 10.442 -8.965 1.00 73.56 230 ASP A C 1
ATOM 1908 O O . ASP A 1 230 ? -3.017 11.385 -8.176 1.00 73.56 230 ASP A O 1
ATOM 1912 N N . THR A 1 231 ? -3.957 10.113 -9.756 1.00 67.88 231 THR A N 1
ATOM 1913 C CA . THR A 1 231 ? -5.308 10.624 -9.557 1.00 67.88 231 THR A CA 1
ATOM 1914 C C . THR A 1 231 ? -6.072 9.573 -8.773 1.00 67.88 231 THR A C 1
ATOM 1916 O O . THR A 1 231 ? -6.876 8.846 -9.353 1.00 67.88 231 THR A O 1
ATOM 1919 N N . TYR A 1 232 ? -5.815 9.454 -7.470 1.00 64.19 232 TYR A N 1
ATOM 1920 C CA . TYR A 1 232 ? -6.772 8.773 -6.604 1.00 64.19 232 TYR A CA 1
ATOM 1921 C C . TYR A 1 232 ? -7.999 9.680 -6.506 1.00 64.19 232 TYR A C 1
ATOM 1923 O O . TYR A 1 232 ? -7.902 10.742 -5.879 1.00 64.19 232 TYR A O 1
ATOM 1931 N N . PRO A 1 233 ? -9.148 9.332 -7.124 1.00 62.62 233 PRO A N 1
ATOM 1932 C CA . PRO A 1 233 ? -10.374 9.997 -6.739 1.00 62.62 233 PRO A CA 1
ATOM 1933 C C . PRO A 1 233 ? -10.551 9.703 -5.252 1.00 62.62 233 PRO A C 1
ATOM 1935 O O . PRO A 1 233 ? -10.548 8.548 -4.827 1.00 62.62 233 PRO A O 1
ATOM 1938 N N . VAL A 1 234 ? -10.632 10.756 -4.444 1.00 66.62 234 VAL A N 1
ATOM 1939 C CA . VAL A 1 234 ? -11.018 10.626 -3.041 1.00 66.62 234 VAL A CA 1
ATOM 1940 C C . VAL A 1 234 ? -12.491 10.235 -3.061 1.00 66.62 234 VAL A C 1
ATOM 1942 O O . VAL A 1 234 ? -13.377 11.089 -3.082 1.00 66.62 234 VAL A O 1
ATOM 1945 N N . GLU A 1 235 ? -12.757 8.939 -3.200 1.00 73.12 235 GLU A N 1
ATOM 1946 C CA . GLU A 1 235 ? -14.118 8.433 -3.216 1.00 73.12 235 GLU A CA 1
ATOM 1947 C C . GLU A 1 235 ? -14.687 8.572 -1.800 1.00 73.12 235 GLU A C 1
ATOM 1949 O O . GLU A 1 235 ? -14.082 8.090 -0.835 1.00 73.12 235 GLU A O 1
ATOM 1954 N N . PRO A 1 236 ? -15.821 9.273 -1.633 1.00 79.50 236 PRO A N 1
ATOM 1955 C CA . PRO A 1 236 ? -16.461 9.363 -0.337 1.00 79.50 236 PRO A CA 1
ATOM 1956 C C . PRO A 1 236 ? -16.911 7.970 0.105 1.00 79.50 236 PRO A C 1
ATOM 1958 O O . PRO A 1 236 ? -17.343 7.142 -0.696 1.00 79.50 236 PRO A O 1
ATOM 1961 N N . LEU A 1 237 ? -16.826 7.713 1.406 1.00 80.88 237 LEU A N 1
ATOM 1962 C CA . LEU A 1 237 ? -17.164 6.413 1.969 1.00 80.88 237 LEU A CA 1
ATOM 1963 C C . LEU A 1 237 ? -18.652 6.087 1.742 1.00 80.88 237 LEU A C 1
ATOM 1965 O O . LEU A 1 237 ? -19.536 6.811 2.204 1.00 80.88 237 LEU A O 1
ATOM 1969 N N . ASN A 1 238 ? -18.928 4.979 1.052 1.00 84.81 238 ASN A N 1
ATOM 1970 C CA . ASN A 1 238 ? -20.291 4.553 0.731 1.00 84.81 238 ASN A CA 1
ATOM 1971 C C . ASN A 1 238 ? -21.096 4.172 1.984 1.00 84.81 238 ASN A C 1
ATOM 1973 O O . ASN A 1 238 ? -20.576 3.577 2.927 1.00 84.81 238 ASN A O 1
ATOM 1977 N N . LEU A 1 239 ? -22.413 4.414 1.957 1.00 85.94 239 LEU A N 1
ATOM 1978 C CA . LEU A 1 239 ? -23.325 4.015 3.042 1.00 85.94 239 LEU A CA 1
ATOM 1979 C C . LEU A 1 239 ? -23.362 2.495 3.265 1.00 85.94 239 LEU A C 1
ATOM 1981 O O . LEU A 1 239 ? -23.615 2.043 4.382 1.00 85.94 239 LEU A O 1
ATOM 1985 N N . GLU A 1 240 ? -23.057 1.706 2.232 1.00 86.88 240 GLU A N 1
ATOM 1986 C CA . GLU A 1 240 ? -22.946 0.247 2.323 1.00 86.88 240 GLU A CA 1
ATOM 1987 C C . GLU A 1 240 ? -21.879 -0.193 3.338 1.00 86.88 240 GLU A C 1
ATOM 1989 O O . GLU A 1 240 ? -22.083 -1.170 4.062 1.00 86.88 240 GLU A O 1
ATOM 1994 N N . PHE A 1 241 ? -20.795 0.578 3.495 1.00 83.81 241 PHE A N 1
ATOM 1995 C CA . PHE A 1 241 ? -19.769 0.321 4.510 1.00 83.81 241 PHE A CA 1
ATOM 1996 C C . PHE A 1 241 ? -20.340 0.332 5.939 1.00 83.81 241 PHE A C 1
ATOM 1998 O O . PHE A 1 241 ? -19.879 -0.408 6.813 1.00 83.81 241 PHE A O 1
ATOM 2005 N N . PHE A 1 242 ? -21.378 1.139 6.181 1.00 86.69 242 PHE A N 1
ATOM 2006 C CA . PHE A 1 242 ? -22.050 1.259 7.475 1.00 86.69 242 PHE A CA 1
ATOM 2007 C C . PHE A 1 242 ? -23.201 0.263 7.665 1.00 86.69 242 PHE A C 1
ATOM 2009 O O . PHE A 1 242 ? -23.802 0.237 8.740 1.00 86.69 242 PHE A O 1
ATOM 2016 N N . SER A 1 243 ? -23.502 -0.589 6.679 1.00 89.31 243 SER A N 1
ATOM 2017 C CA . SER A 1 243 ? -24.592 -1.577 6.747 1.00 89.31 243 SER A CA 1
ATOM 2018 C C . SER A 1 243 ? -24.545 -2.424 8.023 1.00 89.31 243 SER A C 1
ATOM 2020 O O . SER A 1 243 ? -25.557 -2.578 8.703 1.00 89.31 243 SER A O 1
ATOM 2022 N N . THR A 1 244 ? -23.360 -2.887 8.435 1.00 86.88 244 THR A N 1
ATOM 2023 C CA . THR A 1 244 ? -23.196 -3.665 9.672 1.00 86.88 244 THR A CA 1
ATOM 2024 C C . THR A 1 244 ? -23.574 -2.873 10.923 1.00 86.88 244 THR A C 1
ATOM 2026 O O . THR A 1 244 ? -24.151 -3.434 11.850 1.00 86.88 244 THR A O 1
ATOM 2029 N N . ALA A 1 245 ? -23.274 -1.570 10.961 1.00 88.50 245 ALA A N 1
ATOM 2030 C CA . ALA A 1 245 ? -23.635 -0.710 12.088 1.00 88.50 245 ALA A CA 1
ATOM 2031 C C . ALA A 1 245 ? -25.154 -0.485 12.143 1.00 88.50 245 ALA A C 1
ATOM 2033 O O . ALA A 1 245 ? -25.751 -0.584 13.214 1.00 88.50 245 ALA A O 1
ATOM 2034 N N . TRP A 1 246 ? -25.790 -0.279 10.985 1.00 90.94 246 TRP A N 1
ATOM 2035 C CA . TRP A 1 246 ? -27.246 -0.180 10.874 1.00 90.94 246 TRP A CA 1
ATOM 2036 C C . TRP A 1 246 ? -27.959 -1.469 11.295 1.00 90.94 246 TRP A C 1
ATOM 2038 O O . TRP A 1 246 ? -28.967 -1.404 11.998 1.00 90.94 246 TRP A O 1
ATOM 2048 N N . ILE A 1 247 ? -27.423 -2.640 10.938 1.00 91.88 247 ILE A N 1
ATOM 2049 C CA . ILE A 1 247 ? -27.958 -3.940 11.375 1.00 91.88 247 ILE A CA 1
ATOM 2050 C C . ILE A 1 247 ? -27.883 -4.068 12.903 1.00 91.88 247 ILE A C 1
ATOM 2052 O O . ILE A 1 247 ? -28.871 -4.423 13.541 1.00 91.88 247 ILE A O 1
ATOM 2056 N N . VAL A 1 248 ? -26.745 -3.724 13.514 1.00 91.19 248 VAL A N 1
ATOM 2057 C CA . VAL A 1 248 ? -26.590 -3.778 14.978 1.00 91.19 248 VAL A CA 1
ATOM 2058 C C . VAL A 1 248 ? -27.529 -2.796 15.681 1.00 91.19 248 VAL A C 1
ATOM 2060 O O . VAL A 1 248 ? -28.139 -3.156 16.684 1.00 91.19 248 VAL A O 1
ATOM 2063 N N . LEU A 1 249 ? -27.692 -1.580 15.154 1.00 91.69 249 LEU A N 1
ATOM 2064 C CA . LEU A 1 249 ? -28.604 -0.581 15.714 1.00 91.69 249 LEU A CA 1
ATOM 2065 C C . LEU A 1 249 ? -30.069 -1.035 15.610 1.00 91.69 249 LEU A C 1
ATOM 2067 O O . LEU A 1 249 ? -30.797 -1.031 16.604 1.00 91.69 249 LEU A O 1
ATOM 2071 N N . SER A 1 250 ? -30.488 -1.463 14.418 1.00 94.12 250 SER A N 1
ATOM 2072 C CA . SER A 1 250 ? -31.863 -1.896 14.145 1.00 94.12 250 SER A CA 1
ATOM 2073 C C . SER A 1 250 ? -32.254 -3.154 14.919 1.00 94.12 250 SER A C 1
ATOM 2075 O O . SER A 1 250 ? -33.396 -3.247 15.357 1.00 94.12 250 SER A O 1
ATOM 2077 N N . ALA A 1 251 ? -31.321 -4.080 15.161 1.00 94.88 251 ALA A N 1
ATOM 2078 C CA . ALA A 1 251 ? -31.545 -5.238 16.025 1.00 94.88 251 ALA A CA 1
ATOM 2079 C C . ALA A 1 251 ? -31.414 -4.903 17.526 1.00 94.88 251 ALA A C 1
ATOM 2081 O O . ALA A 1 251 ? -32.127 -5.464 18.357 1.00 94.88 251 ALA A O 1
ATOM 2082 N N . GLY A 1 252 ? -30.535 -3.972 17.903 1.00 92.31 252 GLY A N 1
ATOM 2083 C CA . GLY A 1 252 ? -30.277 -3.616 19.302 1.00 92.31 252 GLY A CA 1
ATOM 2084 C C . GLY A 1 252 ? -31.429 -2.865 19.977 1.00 92.31 252 GLY A C 1
ATOM 2085 O O . GLY A 1 252 ? -31.759 -3.140 21.134 1.00 92.31 252 GLY A O 1
ATOM 2086 N N . ILE A 1 253 ? -32.089 -1.948 19.262 1.00 93.88 253 ILE A N 1
ATOM 2087 C CA . ILE A 1 253 ? -33.240 -1.183 19.776 1.00 93.88 253 ILE A CA 1
ATOM 2088 C C . ILE A 1 253 ? -34.410 -2.091 20.218 1.00 93.88 253 ILE A C 1
ATOM 2090 O O . ILE A 1 253 ? -34.866 -1.940 21.354 1.00 93.88 253 ILE A O 1
ATOM 2094 N N . PRO A 1 254 ? -34.900 -3.057 19.417 1.00 95.38 254 PRO A N 1
ATOM 2095 C CA . PRO A 1 254 ? -35.994 -3.925 19.846 1.00 95.38 254 PRO A CA 1
ATOM 2096 C C . PRO A 1 254 ? -35.578 -4.863 20.983 1.00 95.38 254 PRO A C 1
ATOM 2098 O O . PRO A 1 254 ? -36.362 -5.066 21.907 1.00 95.38 254 PRO A O 1
ATOM 2101 N N . ILE A 1 255 ? -34.343 -5.381 20.980 1.00 94.31 255 ILE A N 1
ATOM 2102 C CA . ILE A 1 255 ? -33.837 -6.240 22.066 1.00 94.31 255 ILE A CA 1
ATOM 2103 C C . ILE A 1 255 ? -33.792 -5.471 23.393 1.00 94.31 255 ILE A C 1
ATOM 2105 O O . ILE A 1 255 ? -34.276 -5.964 24.412 1.00 94.31 255 ILE A O 1
ATOM 2109 N N . SER A 1 256 ? -33.248 -4.252 23.387 1.00 90.44 256 SER A N 1
ATOM 2110 C CA . SER A 1 256 ? -33.199 -3.399 24.583 1.00 90.44 256 SER A CA 1
ATOM 2111 C C . SER A 1 256 ? -34.594 -2.995 25.067 1.00 90.44 256 SER A C 1
ATOM 2113 O O . SER A 1 256 ? -34.865 -3.043 26.267 1.00 90.44 256 SER A O 1
ATOM 2115 N N . SER A 1 257 ? -35.509 -2.696 24.141 1.00 92.88 257 SER A N 1
ATOM 2116 C CA . SER A 1 257 ? -36.910 -2.394 24.453 1.00 92.88 257 SER A CA 1
ATOM 2117 C C . SER A 1 257 ? -37.617 -3.594 25.093 1.00 92.88 257 SER A C 1
ATOM 2119 O O . SER A 1 257 ? -38.303 -3.445 26.103 1.00 92.88 257 SER A O 1
ATOM 2121 N N . LEU A 1 258 ? -37.397 -4.802 24.566 1.00 94.06 258 LEU A N 1
ATOM 2122 C CA . LEU A 1 258 ? -37.959 -6.038 25.109 1.00 94.06 258 LEU A CA 1
ATOM 2123 C C . LEU A 1 258 ? -37.406 -6.348 26.507 1.00 94.06 258 LEU A C 1
ATOM 2125 O O . LEU A 1 258 ? -38.176 -6.679 27.409 1.00 94.06 258 LEU A O 1
ATOM 2129 N N . ALA A 1 259 ? -36.098 -6.178 26.719 1.00 90.56 259 ALA A N 1
ATOM 2130 C CA . ALA A 1 259 ? -35.477 -6.330 28.035 1.00 90.56 259 ALA A CA 1
ATOM 2131 C C . ALA A 1 259 ? -36.057 -5.341 29.063 1.00 90.56 259 ALA A C 1
ATOM 2133 O O . ALA A 1 259 ? -36.391 -5.739 30.180 1.00 90.56 259 ALA A O 1
ATOM 2134 N N . PHE A 1 260 ? -36.258 -4.081 28.669 1.00 90.44 260 PHE A N 1
ATOM 2135 C CA . PHE A 1 260 ? -36.881 -3.065 29.516 1.00 90.44 260 PHE A CA 1
ATOM 2136 C C . PHE A 1 260 ? -38.344 -3.400 29.852 1.00 90.44 260 PHE A C 1
ATOM 2138 O O . PHE A 1 260 ? -38.757 -3.318 31.011 1.00 90.44 260 PHE A O 1
ATOM 2145 N N . CYS A 1 261 ? -39.130 -3.858 28.872 1.00 93.31 261 CYS A N 1
ATOM 2146 C CA . CYS A 1 261 ? -40.496 -4.329 29.102 1.00 93.31 261 CYS A CA 1
ATOM 2147 C C . CYS A 1 261 ? -40.549 -5.512 30.083 1.00 93.31 261 CYS A C 1
ATOM 2149 O O . CYS A 1 261 ? -41.418 -5.543 30.959 1.00 93.31 261 CYS A O 1
ATOM 2151 N N . LEU A 1 262 ? -39.618 -6.466 29.972 1.00 92.44 262 LEU A N 1
ATOM 2152 C CA . LEU A 1 262 ? -39.508 -7.592 30.901 1.00 92.44 262 LEU A CA 1
ATOM 2153 C C . LEU A 1 262 ? -39.155 -7.128 32.317 1.00 92.44 262 LEU A C 1
ATOM 2155 O O . LEU A 1 262 ? -39.781 -7.583 33.277 1.00 92.44 262 LEU A O 1
ATOM 2159 N N . GLU A 1 263 ? -38.207 -6.200 32.461 1.00 91.75 263 GLU A N 1
ATOM 2160 C CA . GLU A 1 263 ? -37.846 -5.631 33.761 1.00 91.75 263 GLU A CA 1
ATOM 2161 C C . GLU A 1 263 ? -39.046 -4.927 34.412 1.00 91.75 263 GLU A C 1
ATOM 2163 O O . GLU A 1 263 ? -39.359 -5.193 35.575 1.00 91.75 263 GLU A O 1
ATOM 2168 N N . LEU A 1 264 ? -39.793 -4.123 33.646 1.00 91.81 264 LEU A N 1
ATOM 2169 C CA . LEU A 1 264 ? -41.025 -3.483 34.112 1.00 91.81 264 LEU A CA 1
ATOM 2170 C C . LEU A 1 264 ? -42.093 -4.500 34.529 1.00 91.81 264 LEU A C 1
ATOM 2172 O O . LEU A 1 264 ? -42.759 -4.321 35.552 1.00 91.81 264 LEU A O 1
ATOM 2176 N N . PHE A 1 265 ? -42.268 -5.575 33.761 1.00 92.25 265 PHE A N 1
ATOM 2177 C CA . PHE A 1 265 ? -43.250 -6.612 34.064 1.00 92.25 265 PHE A CA 1
ATOM 2178 C C . PHE A 1 265 ? -42.900 -7.379 35.344 1.00 92.25 265 PHE A C 1
ATOM 2180 O O . PHE A 1 265 ? -43.760 -7.577 36.209 1.00 92.25 265 PHE A O 1
ATOM 2187 N N . ILE A 1 266 ? -41.630 -7.760 35.499 1.00 89.94 266 ILE A N 1
ATOM 2188 C CA . ILE A 1 266 ? -41.116 -8.415 36.706 1.00 89.94 266 ILE A CA 1
ATOM 2189 C C . ILE A 1 266 ? -41.248 -7.476 37.905 1.00 89.94 266 ILE A C 1
ATOM 2191 O O . ILE A 1 266 ? -41.713 -7.905 38.962 1.00 89.94 266 ILE A O 1
ATOM 2195 N N . HIS A 1 267 ? -40.908 -6.194 37.746 1.00 88.62 267 HIS A N 1
ATOM 2196 C CA . HIS A 1 267 ? -41.022 -5.203 38.812 1.00 88.62 267 HIS A CA 1
ATOM 2197 C C . HIS A 1 267 ? -42.474 -5.030 39.273 1.00 88.62 267 HIS A C 1
ATOM 2199 O O . HIS A 1 267 ? -42.757 -5.130 40.467 1.00 88.62 267 HIS A O 1
ATOM 2205 N N . ARG A 1 268 ? -43.419 -4.884 38.332 1.00 87.88 268 ARG A N 1
ATOM 2206 C CA . ARG A 1 268 ? -44.859 -4.800 38.633 1.00 87.88 268 ARG A CA 1
ATOM 2207 C C . ARG A 1 268 ? -45.386 -6.067 39.310 1.00 87.88 268 ARG A C 1
ATOM 2209 O O . ARG A 1 268 ? -46.139 -5.969 40.277 1.00 87.88 268 ARG A O 1
ATOM 2216 N N . ARG A 1 269 ? -44.980 -7.262 38.859 1.00 84.50 269 ARG A N 1
ATOM 2217 C CA . ARG A 1 269 ? -45.350 -8.532 39.518 1.00 84.50 269 ARG A CA 1
ATOM 2218 C C . ARG A 1 269 ? -44.785 -8.630 40.933 1.00 84.50 269 ARG A C 1
ATOM 2220 O O . ARG A 1 269 ? -45.487 -9.073 41.840 1.00 84.50 269 ARG A O 1
ATOM 2227 N N . LYS A 1 270 ? -43.540 -8.196 41.132 1.00 82.25 270 LYS A N 1
ATOM 2228 C CA . LYS A 1 270 ? -42.878 -8.217 42.437 1.00 82.25 270 LYS A CA 1
ATOM 2229 C C . LYS A 1 270 ? -43.456 -7.182 43.400 1.00 82.25 270 LYS A C 1
ATOM 2231 O O . LYS A 1 270 ? -43.457 -7.468 44.581 1.00 82.25 270 LYS A O 1
ATOM 2236 N N . GLN A 1 271 ? -43.987 -6.050 42.930 1.00 74.75 271 GLN A N 1
ATOM 2237 C CA . GLN A 1 271 ? -44.723 -5.088 43.766 1.00 74.75 271 GLN A CA 1
ATOM 2238 C C . GLN A 1 271 ? -46.132 -5.564 44.155 1.00 74.75 271 GLN A C 1
ATOM 2240 O O . GLN A 1 271 ? -46.610 -5.202 45.223 1.00 74.75 271 GLN A O 1
ATOM 2245 N N . ARG A 1 272 ? -46.783 -6.415 43.347 1.00 65.06 272 ARG A N 1
ATOM 2246 C CA . ARG A 1 272 ? -48.087 -7.005 43.708 1.00 65.06 272 ARG A CA 1
ATOM 2247 C C . ARG A 1 272 ? -47.999 -8.106 44.778 1.00 65.06 272 ARG A C 1
ATOM 2249 O O . ARG A 1 272 ? -48.953 -8.283 45.522 1.00 65.06 272 ARG A O 1
ATOM 2256 N N . ARG A 1 273 ? -46.874 -8.828 44.886 1.00 57.53 273 ARG A N 1
ATOM 2257 C CA . ARG A 1 273 ? -46.656 -9.868 45.920 1.00 57.53 273 ARG A CA 1
ATOM 2258 C C . ARG A 1 273 ? -46.597 -9.367 47.386 1.00 57.53 273 ARG A C 1
ATOM 2260 O O . ARG A 1 273 ? -47.282 -9.972 48.201 1.00 57.53 273 ARG A O 1
ATOM 2267 N N . PRO A 1 274 ? -45.887 -8.283 47.763 1.00 52.97 274 PRO A N 1
ATOM 2268 C CA . PRO A 1 274 ? -45.820 -7.804 49.151 1.00 52.97 274 PRO A CA 1
ATOM 2269 C C . PRO A 1 274 ? -47.135 -7.205 49.662 1.00 52.97 274 PRO A C 1
ATOM 2271 O O . PRO A 1 274 ? -47.262 -6.942 50.853 1.00 52.97 274 PRO A O 1
ATOM 2274 N N . GLN A 1 275 ? -48.113 -6.972 48.781 1.00 47.06 275 GLN A N 1
ATOM 2275 C CA . GLN A 1 275 ? -49.436 -6.514 49.190 1.00 47.06 275 GLN A CA 1
ATOM 2276 C C . GLN A 1 275 ? -50.316 -7.665 49.699 1.00 47.06 275 GLN A C 1
ATOM 2278 O O . GLN A 1 275 ? -51.234 -7.386 50.450 1.00 47.06 275 GLN A O 1
ATOM 2283 N N . TYR A 1 276 ? -50.020 -8.928 49.358 1.00 49.28 276 TYR A N 1
ATOM 2284 C CA . TYR A 1 276 ? -50.720 -10.101 49.905 1.00 49.28 276 TYR A CA 1
ATOM 2285 C C . TYR A 1 276 ? -50.162 -10.532 51.274 1.00 49.28 276 TYR A C 1
ATOM 2287 O O . TYR A 1 276 ? -50.940 -10.818 52.173 1.00 49.28 276 TYR A O 1
ATOM 2295 N N . GLU A 1 277 ? -48.841 -10.475 51.486 1.00 46.91 277 GLU A N 1
ATOM 2296 C CA . GLU A 1 277 ? -48.218 -10.859 52.774 1.00 46.91 277 GLU A CA 1
ATOM 2297 C C . GLU A 1 277 ? -48.511 -9.883 53.933 1.00 46.91 277 GLU A C 1
ATOM 2299 O O . GLU A 1 277 ? -48.311 -10.231 55.089 1.00 46.91 277 GLU A O 1
ATOM 2304 N N . ARG A 1 278 ? -49.001 -8.660 53.665 1.00 42.12 278 ARG A N 1
ATOM 2305 C CA . ARG A 1 278 ? -49.389 -7.704 54.724 1.00 42.12 278 ARG A CA 1
ATOM 2306 C C . ARG A 1 278 ? -50.791 -7.971 55.302 1.00 42.12 278 ARG A C 1
ATOM 2308 O O . ARG A 1 278 ? -51.125 -7.379 56.322 1.00 42.12 278 ARG A O 1
ATOM 2315 N N . PHE A 1 279 ? -51.604 -8.824 54.674 1.00 50.66 279 PHE A N 1
ATOM 2316 C CA . PHE A 1 279 ? -52.957 -9.148 55.154 1.00 50.66 279 PHE A CA 1
ATOM 2317 C C . PHE A 1 279 ? -53.042 -10.454 55.955 1.00 50.66 279 PHE A C 1
ATOM 2319 O O . PHE A 1 279 ? -54.102 -10.750 56.496 1.00 50.66 279 PHE A O 1
ATOM 2326 N N . GLU A 1 280 ? -51.950 -11.208 56.089 1.00 52.97 280 GLU A N 1
ATOM 2327 C CA . GLU A 1 280 ? -51.893 -12.384 56.961 1.00 52.97 280 GLU A CA 1
ATOM 2328 C C . GLU A 1 280 ? -51.165 -12.021 58.260 1.00 52.97 280 GLU A C 1
ATOM 2330 O O . GLU A 1 280 ? -49.944 -11.889 58.273 1.00 52.97 280 GLU A O 1
ATOM 2335 N N . CYS A 1 281 ? -51.963 -11.826 59.317 1.00 51.47 281 CYS A N 1
ATOM 2336 C CA . CYS A 1 281 ? -51.655 -11.825 60.759 1.00 51.47 281 CYS A CA 1
ATOM 2337 C C . CYS A 1 281 ? -52.171 -10.569 61.471 1.00 51.47 281 CYS A C 1
ATOM 2339 O O . CYS A 1 281 ? -51.411 -9.649 61.757 1.00 51.47 281 CYS A O 1
ATOM 2341 N N . TYR A 1 282 ? -53.463 -10.584 61.795 1.00 49.00 282 TYR A N 1
ATOM 2342 C CA . TYR A 1 282 ? -53.962 -10.358 63.155 1.00 49.00 282 TYR A CA 1
ATOM 2343 C C . TYR A 1 282 ? -55.333 -11.030 63.245 1.00 49.00 282 TYR A C 1
ATOM 2345 O O . TYR A 1 282 ? -56.332 -10.435 62.863 1.00 49.00 282 TYR A O 1
ATOM 2353 N N . ASP A 1 283 ? -55.350 -12.265 63.740 1.00 44.00 283 ASP A N 1
ATOM 2354 C CA . ASP A 1 283 ? -56.519 -12.833 64.403 1.00 44.00 283 ASP A CA 1
ATOM 2355 C C . ASP A 1 283 ? -56.083 -13.213 65.827 1.00 44.00 283 ASP A C 1
ATOM 2357 O O . ASP A 1 283 ? -55.018 -13.802 66.019 1.00 44.00 283 ASP A O 1
ATOM 2361 N N . TYR A 1 284 ? -56.894 -12.717 66.763 1.00 40.69 284 TYR A N 1
ATOM 2362 C CA . TYR A 1 284 ? -56.862 -12.685 68.232 1.00 40.69 284 TYR A CA 1
ATOM 2363 C C . TYR A 1 284 ? -56.076 -13.758 68.998 1.00 40.69 284 TYR A C 1
ATOM 2365 O O . TYR A 1 284 ? -56.277 -14.965 68.742 1.00 40.69 284 TYR A O 1
#

Radius of gyration: 36.78 Å; chains: 1; bounding box: 97×38×109 Å

Secondary structure (DSSP, 8-state):
--TTS-HHHHHHHHHHHHHHHHHHHHHHTT-SS-TT--HHHHHHHHHHHHTT-GGGG----GGG--HHHHHHHHHHHHHHHHHHHHHHHHHHHHHTS--PPPP--SHHHHHHHTPEEE--GGG-TT-----S-HHHHHHS--TTEEE---HHHHHHHHHHTTT-SS-S----S----PPP------TT-TTHHHHHHHHHHHHHTTHHHHHHHHHHHHHHHTTS--PPP-----PPPPGGGGHHHHHHHHHHHHHHHHHHHHHHHHHHHHHHSTTTTTSS----

pLDDT: mean 81.38, std 12.98, range [40.69, 96.94]

InterPro domains:
  IPR052192 Ionotropic receptor [PTHR42643] (2-274)

Organism: Drosophila simulans (NCBI:txid7240)

Sequence (284 aa):
MVWPLSKYIWTCLFLGTFYVALLLRYVHWREPGNATRSYTRNVLHAMALLMFSANMNMSVKLKHASIRVIIFYTLLYIFGFILTNYHLSHMTAFDMKPVFLRPIDTWSDLIHSRLRIVIHDSLLDELRWLPVDYQALLASPSRSYAYVVTQDAWLFFNRQQKVLIQPYFHLSKVCFGGLFNALPMASNASFAGSLNKFILNVWQAGLWNYWEELAFRHAEQAGYAKVFLDTYPVEPLNLEFFSTAWIVLSAGIPISSLAFCLELFIHRRKQRRPQYERFECYDY